Protein AF-A0A7Y6Z2Z8-F1 (afdb_monomer)

Radius of gyration: 43.31 Å; Cα contacts (8 Å, |Δi|>4): 153; chains: 1; bounding box: 84×94×149 Å

Structure (mmCIF, N/CA/C/O backbone):
data_AF-A0A7Y6Z2Z8-F1
#
_entry.id   AF-A0A7Y6Z2Z8-F1
#
loop_
_atom_site.group_PDB
_atom_site.id
_atom_site.type_symbol
_atom_site.label_atom_id
_atom_site.label_alt_id
_atom_site.label_comp_id
_atom_site.label_asym_id
_atom_site.label_entity_id
_atom_site.label_seq_id
_atom_site.pdbx_PDB_ins_code
_atom_site.Cartn_x
_atom_site.Cartn_y
_atom_site.Cartn_z
_atom_site.occupancy
_atom_site.B_iso_or_equiv
_atom_site.auth_seq_id
_atom_site.auth_comp_id
_atom_site.auth_asym_id
_atom_site.auth_atom_id
_atom_site.pdbx_PDB_model_num
ATOM 1 N N . MET A 1 1 ? 16.910 -23.560 22.171 1.00 41.59 1 MET A N 1
ATOM 2 C CA . MET A 1 1 ? 16.332 -22.241 22.513 1.00 41.59 1 MET A CA 1
ATOM 3 C C . MET A 1 1 ? 14.834 -22.148 22.210 1.00 41.59 1 MET A C 1
ATOM 5 O O . MET A 1 1 ? 14.154 -21.422 22.914 1.00 41.59 1 MET A O 1
ATOM 9 N N . SER A 1 2 ? 14.280 -22.944 21.282 1.00 48.25 2 SER A N 1
ATOM 10 C CA . SER A 1 2 ? 12.825 -23.072 21.052 1.00 48.25 2 SER A CA 1
ATOM 11 C C . SER A 1 2 ? 12.016 -23.579 22.262 1.00 48.25 2 SER A C 1
ATOM 13 O O . SER A 1 2 ? 10.879 -23.161 22.457 1.00 48.25 2 SER A O 1
ATOM 15 N N . ASP A 1 3 ? 12.606 -24.448 23.089 1.00 49.00 3 ASP A N 1
ATOM 16 C CA . ASP A 1 3 ? 11.957 -25.036 24.275 1.00 49.00 3 ASP A CA 1
ATOM 17 C C . ASP A 1 3 ? 11.665 -24.020 25.387 1.00 49.00 3 ASP A C 1
ATOM 19 O O . ASP A 1 3 ? 10.710 -24.176 26.144 1.00 49.00 3 ASP A O 1
ATOM 23 N N . ASP A 1 4 ? 12.489 -22.978 25.492 1.00 52.03 4 ASP A N 1
ATOM 24 C CA . ASP A 1 4 ? 12.332 -21.945 26.517 1.00 52.03 4 ASP A CA 1
ATOM 25 C C . ASP A 1 4 ? 11.208 -20.968 26.130 1.00 52.03 4 ASP A C 1
ATOM 27 O O . ASP A 1 4 ? 10.371 -20.604 26.953 1.00 52.03 4 ASP A O 1
ATOM 31 N N . LEU A 1 5 ? 11.097 -20.664 24.831 1.00 47.94 5 LEU A N 1
ATOM 32 C CA . LEU A 1 5 ? 9.990 -19.901 24.246 1.00 47.94 5 LEU A CA 1
ATOM 33 C C . LEU A 1 5 ? 8.635 -20.598 24.423 1.00 47.94 5 LEU A C 1
ATOM 35 O O . LEU A 1 5 ? 7.649 -19.948 24.768 1.00 47.94 5 LEU A O 1
ATOM 39 N N . HIS A 1 6 ? 8.578 -21.917 24.217 1.00 49.81 6 HIS A N 1
ATOM 40 C CA . HIS A 1 6 ? 7.335 -22.674 24.388 1.00 49.81 6 HIS A CA 1
ATOM 41 C C . HIS A 1 6 ? 6.868 -22.663 25.850 1.00 49.81 6 HIS A C 1
ATOM 43 O O . HIS A 1 6 ? 5.694 -22.429 26.129 1.00 49.81 6 HIS A O 1
ATOM 49 N N . LYS A 1 7 ? 7.804 -22.810 26.795 1.00 63.72 7 LYS A N 1
ATOM 50 C CA . LYS A 1 7 ? 7.519 -22.740 28.236 1.00 63.72 7 LYS A CA 1
ATOM 51 C C . LYS A 1 7 ? 7.069 -21.353 28.686 1.00 63.72 7 LYS A C 1
ATOM 53 O O . LYS A 1 7 ? 6.168 -21.251 29.513 1.00 63.72 7 LYS A O 1
ATOM 58 N N . GLN A 1 8 ? 7.660 -20.291 28.139 1.00 53.09 8 GLN A N 1
ATOM 59 C CA . GLN A 1 8 ? 7.243 -18.914 28.423 1.00 53.09 8 GLN A CA 1
ATOM 60 C C . GLN A 1 8 ? 5.830 -18.631 27.893 1.00 53.09 8 GLN A C 1
ATOM 62 O O . GLN A 1 8 ? 5.026 -18.014 28.589 1.00 53.09 8 GLN A O 1
ATOM 67 N N . MET A 1 9 ? 5.492 -19.147 26.707 1.00 50.50 9 MET A N 1
ATOM 68 C CA . MET A 1 9 ? 4.154 -19.026 26.121 1.00 50.50 9 MET A CA 1
ATOM 69 C C . MET A 1 9 ? 3.098 -19.828 26.898 1.00 50.50 9 MET A C 1
ATOM 71 O O . MET A 1 9 ? 2.005 -19.324 27.144 1.00 50.50 9 MET A O 1
ATOM 75 N N . GLU A 1 10 ? 3.421 -21.040 27.355 1.00 61.59 10 GLU A N 1
ATOM 76 C CA . GLU A 1 10 ? 2.541 -21.817 28.239 1.00 61.59 10 GLU A CA 1
ATOM 77 C C . GLU A 1 10 ? 2.345 -21.148 29.606 1.00 61.59 10 GLU A C 1
ATOM 79 O O . GLU A 1 10 ? 1.241 -21.167 30.154 1.00 61.59 10 GLU A O 1
ATOM 84 N N . ALA A 1 11 ? 3.398 -20.542 30.162 1.00 61.94 11 ALA A N 1
ATOM 85 C CA . ALA A 1 11 ? 3.317 -19.793 31.412 1.00 61.94 11 ALA A CA 1
ATOM 86 C C . ALA A 1 11 ? 2.428 -18.546 31.268 1.00 61.94 11 ALA A C 1
ATOM 88 O O . ALA A 1 11 ? 1.615 -18.274 32.154 1.00 61.94 11 ALA A O 1
ATOM 89 N N . TRP A 1 12 ? 2.535 -17.844 30.135 1.00 57.62 12 TRP A N 1
ATOM 90 C CA . TRP A 1 12 ? 1.679 -16.716 29.764 1.00 57.62 12 TRP A CA 1
ATOM 91 C C . TRP A 1 12 ? 0.213 -17.152 29.636 1.00 57.62 12 TRP A C 1
ATOM 93 O O . TRP A 1 12 ? -0.635 -16.624 30.347 1.00 57.62 12 TRP A O 1
ATOM 103 N N . LEU A 1 13 ? -0.088 -18.185 28.843 1.00 59.47 13 LEU A N 1
ATOM 104 C CA . LEU A 1 13 ? -1.455 -18.705 28.686 1.00 59.47 13 LEU A CA 1
ATOM 105 C C . LEU A 1 13 ? -2.069 -19.156 30.020 1.00 59.47 13 LEU A C 1
ATOM 107 O O . LEU A 1 13 ? -3.234 -18.874 30.294 1.00 59.47 13 LEU A O 1
ATOM 111 N N . LYS A 1 14 ? -1.284 -19.801 30.892 1.00 66.12 14 LYS A N 1
ATOM 112 C CA . LYS A 1 14 ? -1.751 -20.225 32.222 1.00 66.12 14 LYS A CA 1
ATOM 113 C C . LYS A 1 14 ? -2.027 -19.057 33.159 1.00 66.12 14 LYS A C 1
ATOM 115 O O . LYS A 1 14 ? -3.045 -19.073 33.844 1.00 66.12 14 LYS A O 1
ATOM 120 N N . GLN A 1 15 ? -1.151 -18.050 33.203 1.00 62.47 15 GLN A N 1
ATOM 121 C CA . GLN A 1 15 ? -1.409 -16.839 33.991 1.00 62.47 15 GLN A CA 1
ATOM 122 C C . GLN A 1 15 ? -2.635 -16.093 33.472 1.00 62.47 15 GLN A C 1
ATOM 124 O O . GLN A 1 15 ? -3.370 -15.504 34.260 1.00 62.47 15 GLN A O 1
ATOM 129 N N . GLN A 1 16 ? -2.870 -16.156 32.161 1.00 62.62 16 GLN A N 1
ATOM 130 C CA . GLN A 1 16 ? -3.950 -15.445 31.497 1.00 62.62 16 GLN A CA 1
ATOM 131 C C . GLN A 1 16 ? -5.247 -16.095 31.951 1.00 62.62 16 GLN A C 1
ATOM 133 O O . GLN A 1 16 ? -6.102 -15.455 32.551 1.00 62.62 16 GLN A O 1
ATOM 138 N N . GLN A 1 17 ? -5.330 -17.408 31.761 1.00 63.19 17 GLN A N 1
ATOM 139 C CA . GLN A 1 17 ? -6.466 -18.220 32.157 1.00 63.19 17 GLN A CA 1
ATOM 140 C C . GLN A 1 17 ? -6.766 -18.117 33.661 1.00 63.19 17 GLN A C 1
ATOM 142 O O . GLN A 1 17 ? -7.929 -18.003 34.036 1.00 63.19 17 GLN A O 1
ATOM 147 N N . ALA A 1 18 ? -5.738 -18.097 34.516 1.00 63.88 18 ALA A N 1
ATOM 148 C CA . ALA A 1 18 ? -5.902 -17.954 35.962 1.00 63.88 18 ALA A CA 1
ATOM 149 C C . ALA A 1 18 ? -6.459 -16.576 36.362 1.00 63.88 18 ALA A C 1
ATOM 151 O O . ALA A 1 18 ? -7.412 -16.508 37.137 1.00 63.88 18 ALA A O 1
ATOM 152 N N . TYR A 1 19 ? -5.923 -15.491 35.796 1.00 57.44 19 TYR A N 1
ATOM 153 C CA . TYR A 1 19 ? -6.405 -14.131 36.055 1.00 57.44 19 TYR A CA 1
ATOM 154 C C . TYR A 1 19 ? -7.864 -13.955 35.618 1.00 57.44 19 TYR A C 1
ATOM 156 O O . TYR A 1 19 ? -8.692 -13.474 36.389 1.00 57.44 19 TYR A O 1
ATOM 164 N N . TRP A 1 20 ? -8.206 -14.432 34.419 1.00 54.81 20 TRP A N 1
ATOM 165 C CA . TRP A 1 20 ? -9.581 -14.363 33.923 1.00 54.81 20 TRP A CA 1
ATOM 166 C C . TRP A 1 20 ? -10.536 -15.259 34.715 1.00 54.81 20 TRP A C 1
ATOM 168 O O . TRP A 1 20 ? -11.685 -14.882 34.910 1.00 54.81 20 TRP A O 1
ATOM 178 N N . SER A 1 21 ? -10.069 -16.400 35.236 1.00 62.72 21 SER A N 1
ATOM 179 C CA . SER A 1 21 ? -10.882 -17.238 36.127 1.00 62.72 21 SER A CA 1
ATOM 180 C C . SER A 1 21 ? -11.171 -16.570 37.476 1.00 62.72 21 SER A C 1
ATOM 182 O O . SER A 1 21 ? -12.276 -16.710 37.992 1.00 62.72 21 SER A O 1
ATOM 184 N N . GLN A 1 22 ? -10.219 -15.798 38.014 1.00 58.75 22 GLN A N 1
ATOM 185 C CA . GLN A 1 22 ? -10.412 -15.005 39.233 1.00 58.75 22 GLN A CA 1
ATOM 186 C C . GLN A 1 22 ? -11.423 -13.875 39.011 1.00 58.75 22 GLN A C 1
ATOM 188 O O . GLN A 1 22 ? -12.363 -13.728 39.789 1.00 58.75 22 GLN A O 1
ATOM 193 N N . LEU A 1 23 ? -11.297 -13.159 37.894 1.00 52.34 23 LEU A N 1
ATOM 194 C CA . LEU A 1 23 ? -12.265 -12.154 37.449 1.00 52.34 23 LEU A CA 1
ATOM 195 C C . LEU A 1 23 ? -13.682 -12.724 37.297 1.00 52.34 23 LEU A C 1
ATOM 197 O O . LEU A 1 23 ? -14.634 -12.158 37.828 1.00 52.34 23 LEU A O 1
ATOM 201 N N . ALA A 1 24 ? -13.810 -13.876 36.635 1.00 49.72 24 ALA A N 1
ATOM 202 C CA . ALA A 1 24 ? -15.087 -14.559 36.429 1.00 49.72 24 ALA A CA 1
ATOM 203 C C . ALA A 1 24 ? -15.723 -15.063 37.737 1.00 49.72 24 ALA A C 1
ATOM 205 O O . ALA A 1 24 ? -16.936 -15.242 37.809 1.00 49.72 24 ALA A O 1
ATOM 206 N N . SER A 1 25 ? -14.925 -15.283 38.787 1.00 61.34 25 SER A N 1
ATOM 207 C CA . SER A 1 25 ? -15.425 -15.687 40.106 1.00 61.34 25 SER A CA 1
ATOM 208 C C . SER A 1 25 ? -15.958 -14.530 40.965 1.00 61.34 25 SER A C 1
ATOM 210 O O . SER A 1 25 ? -16.429 -14.769 42.075 1.00 61.34 25 SER A O 1
ATOM 212 N N . GLY A 1 26 ? -15.921 -13.286 40.469 1.00 42.69 26 GLY A N 1
ATOM 213 C CA . GLY A 1 26 ? -16.436 -12.109 41.179 1.00 42.69 26 GLY A CA 1
ATOM 214 C C . GLY A 1 26 ? -15.550 -11.625 42.335 1.00 42.69 26 GLY A C 1
ATOM 215 O O . GLY A 1 26 ? -15.901 -10.665 43.023 1.00 42.69 26 GLY A O 1
ATOM 216 N N . GLU A 1 27 ? -14.385 -12.243 42.543 1.00 48.00 27 GLU A N 1
ATOM 217 C CA . GLU A 1 27 ? -13.326 -11.697 43.387 1.00 48.00 27 GLU A CA 1
ATOM 218 C C . GLU A 1 27 ? -12.661 -10.566 42.601 1.00 48.00 27 GLU A C 1
ATOM 220 O O . GLU A 1 27 ? -11.901 -10.818 41.669 1.00 48.00 27 GLU A O 1
ATOM 225 N N . GLY A 1 28 ? -13.032 -9.320 42.924 1.00 44.06 28 GLY A N 1
ATOM 226 C CA . GLY A 1 28 ? -12.631 -8.115 42.196 1.00 44.06 28 GLY A CA 1
ATOM 227 C C . GLY A 1 28 ? -11.199 -8.180 41.667 1.00 44.06 28 GLY A C 1
ATOM 228 O O . GLY A 1 28 ? -10.251 -8.416 42.420 1.00 44.06 28 GLY A O 1
ATOM 229 N N . ALA A 1 29 ? -11.062 -7.979 40.358 1.00 40.81 29 ALA A N 1
ATOM 230 C CA . ALA A 1 29 ? -9.777 -8.005 39.687 1.00 40.81 29 ALA A CA 1
ATOM 231 C C . ALA A 1 29 ? -8.848 -6.971 40.325 1.00 40.81 29 ALA A C 1
ATOM 233 O O . ALA A 1 29 ? -9.087 -5.766 40.236 1.00 40.81 29 ALA A O 1
ATOM 234 N N . GLY A 1 30 ? -7.766 -7.428 40.950 1.00 52.78 30 GLY A N 1
ATOM 235 C CA . GLY A 1 30 ? -6.613 -6.559 41.148 1.00 52.78 30 GLY A CA 1
ATOM 236 C C . GLY A 1 30 ? -6.105 -6.049 39.794 1.00 52.78 30 GLY A C 1
ATOM 237 O O . GLY A 1 30 ? -6.384 -6.660 38.754 1.00 52.78 30 GLY A O 1
ATOM 238 N N . GLU A 1 31 ? -5.350 -4.941 39.819 1.00 47.66 31 GLU A N 1
ATOM 239 C CA . GLU A 1 31 ? -4.662 -4.390 38.643 1.00 47.66 31 GLU A CA 1
ATOM 240 C C . GLU A 1 31 ? -4.098 -5.520 37.777 1.00 47.66 31 GLU A C 1
ATOM 242 O O . GLU A 1 31 ? -3.396 -6.400 38.292 1.00 47.66 31 GLU A O 1
ATOM 247 N N . ALA A 1 32 ? -4.402 -5.496 36.472 1.00 50.81 32 ALA A N 1
ATOM 248 C CA . ALA A 1 32 ? -3.785 -6.394 35.506 1.00 50.81 32 ALA A CA 1
ATOM 249 C C . ALA A 1 32 ? -2.275 -6.384 35.775 1.00 50.81 32 ALA A C 1
ATOM 251 O O . ALA A 1 32 ? -1.656 -5.314 35.714 1.00 50.81 32 ALA A O 1
ATOM 252 N N . PRO A 1 33 ? -1.669 -7.519 36.172 1.00 54.38 33 PRO A N 1
ATOM 253 C CA . PRO A 1 33 ? -0.387 -7.444 36.834 1.00 54.38 33 PRO A CA 1
ATOM 254 C C . PRO A 1 33 ? 0.634 -6.824 35.884 1.00 54.38 33 PRO A C 1
ATOM 256 O O . PRO A 1 33 ? 0.718 -7.180 34.708 1.00 54.38 33 PRO A O 1
ATOM 259 N N . ALA A 1 34 ? 1.439 -5.890 36.399 1.00 52.38 34 ALA A N 1
ATOM 260 C CA . ALA A 1 34 ? 2.522 -5.237 35.657 1.00 52.38 34 ALA A CA 1
ATOM 261 C C . ALA A 1 34 ? 3.495 -6.246 34.999 1.00 52.38 34 ALA A C 1
ATOM 263 O O . ALA A 1 34 ? 4.300 -5.887 34.136 1.00 52.38 34 ALA A O 1
ATOM 264 N N . SER A 1 35 ? 3.409 -7.522 35.393 1.00 50.44 35 SER A N 1
ATOM 265 C CA . SER A 1 35 ? 4.037 -8.661 34.739 1.00 50.44 35 SER A CA 1
ATOM 266 C C . SER A 1 35 ? 3.567 -8.885 33.300 1.00 50.44 35 SER A C 1
ATOM 268 O O . SER A 1 35 ? 4.405 -9.278 32.509 1.00 50.44 35 SER A O 1
ATOM 270 N N . TRP A 1 36 ? 2.324 -8.589 32.899 1.00 50.19 36 TRP A N 1
ATOM 271 C CA . TRP A 1 36 ? 1.866 -8.761 31.508 1.00 50.19 36 TRP A CA 1
ATOM 272 C C . TRP A 1 36 ? 2.650 -7.890 30.539 1.00 50.19 36 TRP A C 1
ATOM 274 O O . TRP A 1 36 ? 3.206 -8.385 29.565 1.00 50.19 36 TRP A O 1
ATOM 284 N N . GLN A 1 37 ? 2.763 -6.597 30.842 1.00 55.50 37 GLN A N 1
ATOM 285 C CA . GLN A 1 37 ? 3.525 -5.660 30.017 1.00 55.50 37 GLN A CA 1
ATOM 286 C C . GLN A 1 37 ? 5.023 -5.983 30.020 1.00 55.50 37 GLN A C 1
ATOM 288 O O . GLN A 1 37 ? 5.702 -5.755 29.020 1.00 55.50 37 GLN A O 1
ATOM 293 N N . ARG A 1 38 ? 5.552 -6.500 31.139 1.00 59.09 38 ARG A N 1
ATOM 294 C CA . ARG A 1 38 ? 6.973 -6.839 31.290 1.00 59.09 38 ARG A CA 1
ATOM 295 C C . ARG A 1 38 ? 7.328 -8.147 30.579 1.00 59.09 38 ARG A C 1
ATOM 297 O O . ARG A 1 38 ? 8.239 -8.138 29.764 1.00 59.09 38 ARG A O 1
ATOM 304 N N . LEU A 1 39 ? 6.555 -9.209 30.794 1.00 52.75 39 LEU A N 1
ATOM 305 C CA . LEU A 1 39 ? 6.698 -10.511 30.136 1.00 52.75 39 LEU A CA 1
ATOM 306 C C . LEU A 1 39 ? 6.431 -10.409 28.635 1.00 52.75 39 LEU A C 1
ATOM 308 O O . LEU A 1 39 ? 7.144 -11.019 27.851 1.00 52.75 39 LEU A O 1
ATOM 312 N N . PHE A 1 40 ? 5.464 -9.588 28.214 1.00 55.19 40 PHE A N 1
ATOM 313 C CA . PHE A 1 40 ? 5.238 -9.315 26.798 1.00 55.19 40 PHE A CA 1
ATOM 314 C C . PHE A 1 40 ? 6.416 -8.566 26.167 1.00 55.19 40 PHE A C 1
ATOM 316 O O . PHE A 1 40 ? 6.800 -8.867 25.044 1.00 55.19 40 PHE A O 1
ATOM 323 N N . ARG A 1 41 ? 7.031 -7.616 26.885 1.00 60.16 41 ARG A N 1
ATOM 324 C CA . ARG A 1 41 ? 8.221 -6.889 26.417 1.00 60.16 41 ARG A CA 1
ATOM 325 C C . ARG A 1 41 ? 9.463 -7.782 26.373 1.00 60.16 41 ARG A C 1
ATOM 327 O O . ARG A 1 41 ? 10.235 -7.677 25.427 1.00 60.16 41 ARG A O 1
ATOM 334 N N . GLU A 1 42 ? 9.635 -8.661 27.356 1.00 60.78 42 GLU A N 1
ATOM 335 C CA . GLU A 1 42 ? 10.699 -9.674 27.399 1.00 60.78 42 GLU A CA 1
ATOM 336 C C . GLU A 1 42 ? 10.520 -10.715 26.285 1.00 60.78 42 GLU A C 1
ATOM 338 O O . GLU A 1 42 ? 11.483 -11.028 25.589 1.00 60.78 42 GLU A O 1
ATOM 343 N N . TYR A 1 43 ? 9.286 -11.164 26.034 1.00 56.72 43 TYR A N 1
ATOM 344 C CA . TYR A 1 43 ? 8.928 -12.029 24.907 1.00 56.72 43 TYR A CA 1
ATOM 345 C C . TYR A 1 43 ? 9.121 -11.331 23.558 1.00 56.72 43 TYR A C 1
ATOM 347 O O . TYR A 1 43 ? 9.690 -11.905 22.641 1.00 56.72 43 TYR A O 1
ATOM 355 N N . GLN A 1 44 ? 8.702 -10.071 23.428 1.00 58.34 44 GLN A N 1
ATOM 356 C CA . GLN A 1 44 ? 8.958 -9.234 22.255 1.00 58.34 44 GLN A CA 1
ATOM 357 C C . GLN A 1 44 ? 10.475 -9.157 22.004 1.00 58.34 44 GLN A C 1
ATOM 359 O O . GLN A 1 44 ? 10.946 -9.439 20.908 1.00 58.34 44 GLN A O 1
ATOM 364 N N . GLN A 1 45 ? 11.279 -8.865 23.022 1.00 63.09 45 GLN A N 1
ATOM 365 C CA . GLN A 1 45 ? 12.734 -8.793 22.872 1.00 63.09 45 GLN A CA 1
ATOM 366 C C . GLN A 1 45 ? 13.381 -10.140 22.511 1.00 63.09 45 GLN A C 1
ATOM 368 O O . GLN A 1 45 ? 14.290 -10.156 21.682 1.00 63.09 45 GLN A O 1
ATOM 373 N N . SER A 1 46 ? 12.922 -11.256 23.085 1.00 59.03 46 SER A N 1
ATOM 374 C CA . SER A 1 46 ? 13.486 -12.585 22.821 1.00 59.03 46 SER A CA 1
ATOM 375 C C . SER A 1 46 ? 13.007 -13.178 21.490 1.00 59.03 46 SER A C 1
ATOM 377 O O . SER A 1 46 ? 13.833 -13.562 20.664 1.00 59.03 46 SER A O 1
ATOM 379 N N . ALA A 1 47 ? 11.698 -13.184 21.227 1.00 54.94 47 ALA A N 1
ATOM 380 C CA . ALA A 1 47 ? 11.083 -13.775 20.040 1.00 54.94 47 ALA A CA 1
ATOM 381 C C . ALA A 1 47 ? 11.352 -12.977 18.753 1.00 54.94 47 ALA A C 1
ATOM 383 O O . ALA A 1 47 ? 11.541 -13.578 17.698 1.00 54.94 47 ALA A O 1
ATOM 384 N N . PHE A 1 48 ? 11.416 -11.639 18.806 1.00 52.81 48 PHE A N 1
ATOM 385 C CA . PHE A 1 48 ? 11.692 -10.840 17.602 1.00 52.81 48 PHE A CA 1
ATOM 386 C C . PHE A 1 48 ? 13.165 -10.782 17.209 1.00 52.81 48 PHE A C 1
ATOM 388 O O . PHE A 1 48 ? 13.458 -10.371 16.089 1.00 52.81 48 PHE A O 1
ATOM 395 N N . SER A 1 49 ? 14.082 -11.207 18.084 1.00 57.62 49 SER A N 1
ATOM 396 C CA . SER A 1 49 ? 15.516 -11.240 17.772 1.00 57.62 49 SER A CA 1
ATOM 397 C C . SER A 1 49 ? 15.895 -12.315 16.741 1.00 57.62 49 SER A C 1
ATOM 399 O O . SER A 1 49 ? 16.875 -12.143 16.021 1.00 57.62 49 SER A O 1
ATOM 401 N N . GLU A 1 50 ? 15.096 -13.383 16.620 1.00 53.41 50 GLU A N 1
ATOM 402 C CA . GLU A 1 50 ? 15.343 -14.512 15.704 1.00 53.41 50 GLU A CA 1
ATOM 403 C C . GLU A 1 50 ? 14.386 -14.543 14.494 1.00 53.41 50 GLU A C 1
ATOM 405 O O . GLU A 1 50 ? 14.550 -15.362 13.587 1.00 53.41 50 GLU A O 1
ATOM 410 N N . MET A 1 51 ? 13.389 -13.651 14.440 1.00 52.62 51 MET A N 1
ATOM 411 C CA . MET A 1 51 ? 12.417 -13.600 13.344 1.00 52.62 51 MET A CA 1
ATOM 412 C C . MET A 1 51 ? 12.908 -12.753 12.155 1.00 52.62 51 MET A C 1
ATOM 414 O O . MET A 1 51 ? 13.490 -11.686 12.352 1.00 52.62 51 MET A O 1
ATOM 418 N N . PRO A 1 52 ? 12.597 -13.147 10.902 1.00 61.75 52 PRO A N 1
ATOM 419 C CA . PRO A 1 52 ? 12.704 -12.263 9.743 1.00 61.75 52 PRO A CA 1
ATOM 420 C C . PRO A 1 52 ? 11.993 -10.923 9.996 1.00 61.75 52 PRO A C 1
ATOM 422 O O . PRO A 1 52 ? 10.866 -10.911 10.495 1.00 61.75 52 PRO A O 1
ATOM 425 N N . GLU A 1 53 ? 12.601 -9.800 9.594 1.00 58.66 53 GLU A N 1
ATOM 426 C CA . GLU A 1 53 ? 12.116 -8.434 9.888 1.00 58.66 53 GLU A CA 1
ATOM 427 C C . GLU A 1 53 ? 10.628 -8.211 9.567 1.00 58.66 53 GLU A C 1
ATOM 429 O O . GLU A 1 53 ? 9.922 -7.495 10.277 1.00 58.66 53 GLU A O 1
ATOM 434 N N . GLN A 1 54 ? 10.119 -8.856 8.515 1.00 53.31 54 GLN A N 1
ATOM 435 C CA . GLN A 1 54 ? 8.710 -8.769 8.123 1.00 53.31 54 GLN A CA 1
ATOM 436 C C . GLN A 1 54 ? 7.764 -9.403 9.156 1.00 53.31 54 GLN A C 1
ATOM 438 O O . GLN A 1 54 ? 6.706 -8.848 9.442 1.00 53.31 54 GLN A O 1
ATOM 443 N N . GLN A 1 55 ? 8.144 -10.540 9.738 1.00 47.69 55 GLN A N 1
ATOM 444 C CA . GLN A 1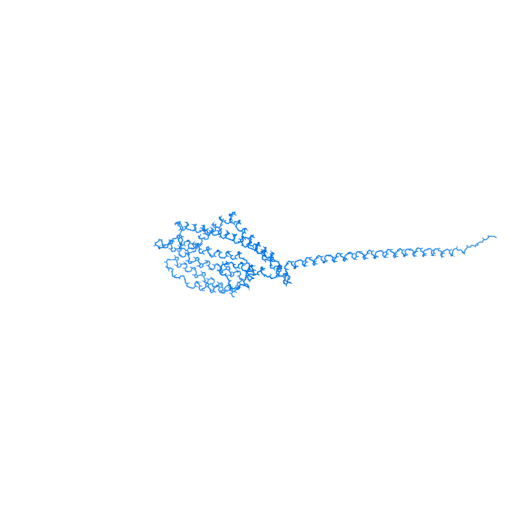 55 ? 7.351 -11.246 10.749 1.00 47.69 55 GLN A CA 1
ATOM 445 C C . GLN A 1 55 ? 7.418 -10.514 12.092 1.00 47.69 55 GLN A C 1
ATOM 447 O O . GLN A 1 55 ? 6.398 -10.355 12.762 1.00 47.69 55 GLN A O 1
ATOM 452 N N . ALA A 1 56 ? 8.588 -9.958 12.420 1.00 57.81 56 ALA A N 1
ATOM 453 C CA . ALA A 1 56 ? 8.748 -9.107 13.590 1.00 57.81 56 ALA A CA 1
ATOM 454 C C . ALA A 1 56 ? 7.902 -7.824 13.515 1.00 57.81 56 ALA A C 1
ATOM 456 O O . ALA A 1 56 ? 7.296 -7.389 14.500 1.00 57.81 56 ALA A O 1
ATOM 457 N N . ARG A 1 57 ? 7.770 -7.243 12.317 1.00 62.12 57 ARG A N 1
ATOM 458 C CA . ARG A 1 57 ? 6.884 -6.098 12.078 1.00 62.12 57 ARG A CA 1
ATOM 459 C C . ARG A 1 57 ? 5.408 -6.472 12.256 1.00 62.12 57 ARG A C 1
ATOM 461 O O . ARG A 1 57 ? 4.679 -5.739 12.913 1.00 62.12 57 ARG A O 1
ATOM 468 N N . LEU A 1 58 ? 4.965 -7.615 11.733 1.00 56.84 58 LEU A N 1
ATOM 469 C CA . LEU A 1 58 ? 3.572 -8.054 11.886 1.00 56.84 58 LEU A CA 1
ATOM 470 C C . LEU A 1 58 ? 3.200 -8.306 13.345 1.00 56.84 58 LEU A C 1
ATOM 472 O O . LEU A 1 58 ? 2.168 -7.827 13.807 1.00 56.84 58 LEU A O 1
ATOM 476 N N . ALA A 1 59 ? 4.039 -9.012 14.094 1.00 54.44 59 ALA A N 1
ATOM 477 C CA . ALA A 1 59 ? 3.699 -9.316 15.475 1.00 54.44 59 ALA A CA 1
ATOM 478 C C . ALA A 1 59 ? 3.891 -8.112 16.420 1.00 54.44 59 ALA A C 1
ATOM 480 O O . ALA A 1 59 ? 3.171 -8.018 17.410 1.00 54.44 59 ALA A O 1
ATOM 481 N N . SER A 1 60 ? 4.722 -7.116 16.080 1.00 62.84 60 SER A N 1
ATOM 482 C CA . SER A 1 60 ? 4.706 -5.820 16.787 1.00 62.84 60 SER A CA 1
ATOM 483 C C . SER A 1 60 ? 3.454 -4.976 16.487 1.00 62.84 60 SER A C 1
ATOM 485 O O . SER A 1 60 ? 2.975 -4.271 17.374 1.00 62.84 60 SER A O 1
ATOM 487 N N . LEU A 1 61 ? 2.859 -5.092 15.293 1.00 60.94 61 LEU A N 1
ATOM 488 C CA . LEU A 1 61 ? 1.550 -4.494 14.989 1.00 60.94 61 LEU A CA 1
ATOM 489 C C . LEU A 1 61 ? 0.415 -5.176 15.767 1.00 60.94 61 LEU A C 1
ATOM 491 O O . LEU A 1 61 ? -0.422 -4.500 16.360 1.00 60.94 61 LEU A O 1
ATOM 495 N N . LEU A 1 62 ? 0.407 -6.511 15.822 1.00 61.53 62 LEU A N 1
ATOM 496 C CA . LEU A 1 62 ? -0.577 -7.270 16.606 1.00 61.53 62 LEU A CA 1
ATOM 497 C C . LEU A 1 62 ? -0.464 -6.964 18.106 1.00 61.53 62 LEU A C 1
ATOM 499 O O . LEU A 1 62 ? -1.475 -6.768 18.774 1.00 61.53 62 LEU A O 1
ATOM 503 N N . ALA A 1 63 ? 0.763 -6.842 18.613 1.00 61.62 63 ALA A N 1
ATOM 504 C CA . ALA A 1 63 ? 1.048 -6.415 19.977 1.00 61.62 63 ALA A CA 1
ATOM 505 C C . ALA A 1 63 ? 0.457 -5.042 20.315 1.00 61.62 63 ALA A C 1
ATOM 507 O O . ALA A 1 63 ? -0.142 -4.848 21.375 1.00 61.62 63 ALA A O 1
ATOM 508 N N . ALA A 1 64 ? 0.666 -4.067 19.429 1.00 65.75 64 ALA A N 1
ATOM 509 C CA . ALA A 1 64 ? 0.161 -2.715 19.610 1.00 65.75 64 ALA A CA 1
ATOM 510 C C . ALA A 1 64 ? -1.373 -2.711 19.610 1.00 65.75 64 ALA A C 1
ATOM 512 O O . ALA A 1 64 ? -1.979 -2.136 20.512 1.00 65.75 64 ALA A O 1
ATOM 513 N N . ASN A 1 65 ? -1.989 -3.432 18.670 1.00 66.44 65 ASN A N 1
ATOM 514 C CA . ASN A 1 65 ? -3.441 -3.583 18.593 1.00 66.44 65 ASN A CA 1
ATOM 515 C C . ASN A 1 65 ? -4.032 -4.234 19.849 1.00 66.44 65 ASN A C 1
ATOM 517 O O . ASN A 1 65 ? -5.023 -3.733 20.371 1.00 66.44 65 ASN A O 1
ATOM 521 N N . ALA A 1 66 ? -3.409 -5.292 20.372 1.00 66.00 66 ALA A N 1
ATOM 522 C CA . ALA A 1 66 ? -3.874 -5.969 21.582 1.00 66.00 66 ALA A CA 1
ATOM 523 C C . ALA A 1 66 ? -3.810 -5.058 22.820 1.00 66.00 66 ALA A C 1
ATOM 525 O O . ALA A 1 66 ? -4.760 -4.991 23.593 1.00 66.00 66 ALA A O 1
ATOM 526 N N . ASN A 1 67 ? -2.723 -4.297 22.990 1.00 68.69 67 ASN A N 1
ATOM 527 C CA . ASN A 1 67 ? -2.601 -3.356 24.108 1.00 68.69 67 ASN A CA 1
ATOM 528 C C . ASN A 1 67 ? -3.618 -2.207 24.024 1.00 68.69 67 ASN A C 1
ATOM 530 O O . ASN A 1 67 ? -4.158 -1.789 25.049 1.00 68.69 67 ASN A O 1
ATOM 534 N N . LEU A 1 68 ? -3.878 -1.698 22.815 1.00 70.12 68 LEU A N 1
ATOM 535 C CA . LEU A 1 68 ? -4.906 -0.682 22.585 1.00 70.12 68 LEU A CA 1
ATOM 536 C C . LEU A 1 68 ? -6.293 -1.240 22.911 1.00 70.12 68 LEU A C 1
ATOM 538 O O . LEU A 1 68 ? -7.047 -0.606 23.646 1.00 70.12 68 LEU A O 1
ATOM 542 N N . PHE A 1 69 ? -6.600 -2.442 22.423 1.00 74.88 69 PHE A N 1
ATOM 543 C CA . PHE A 1 69 ? -7.880 -3.085 22.681 1.00 74.88 69 PHE A CA 1
ATOM 544 C C . PHE A 1 69 ? -8.104 -3.343 24.173 1.00 74.88 69 PHE A C 1
ATOM 546 O O . PHE A 1 69 ? -9.178 -3.038 24.668 1.00 74.88 69 PHE A O 1
ATOM 553 N N . ASN A 1 70 ? -7.092 -3.813 24.909 1.00 77.44 70 ASN A N 1
ATOM 554 C CA . ASN A 1 70 ? -7.214 -4.020 26.355 1.00 77.44 70 ASN A CA 1
ATOM 555 C C . ASN A 1 70 ? -7.578 -2.721 27.082 1.00 77.44 70 ASN A C 1
ATOM 557 O O . ASN A 1 70 ? -8.564 -2.671 27.806 1.00 77.44 70 ASN A O 1
ATOM 561 N N . ARG A 1 71 ? -6.834 -1.641 26.821 1.00 76.88 71 ARG A N 1
ATOM 562 C CA . ARG A 1 71 ? -7.045 -0.360 27.504 1.00 76.88 71 ARG A CA 1
ATOM 563 C C . ARG A 1 71 ? -8.416 0.255 27.217 1.00 76.88 71 ARG A C 1
ATOM 565 O O . ARG A 1 71 ? -9.046 0.788 28.122 1.00 76.88 71 ARG A O 1
ATOM 572 N N . PHE A 1 72 ? -8.841 0.260 25.956 1.00 81.56 72 PHE A N 1
ATOM 573 C CA . PHE A 1 72 ? -10.099 0.900 25.562 1.00 81.56 72 PHE A CA 1
ATOM 574 C C . PHE A 1 72 ? -11.303 -0.032 25.733 1.00 81.56 72 PHE A C 1
ATOM 576 O O . PHE A 1 72 ? -12.405 0.433 26.001 1.00 81.56 72 PHE A O 1
A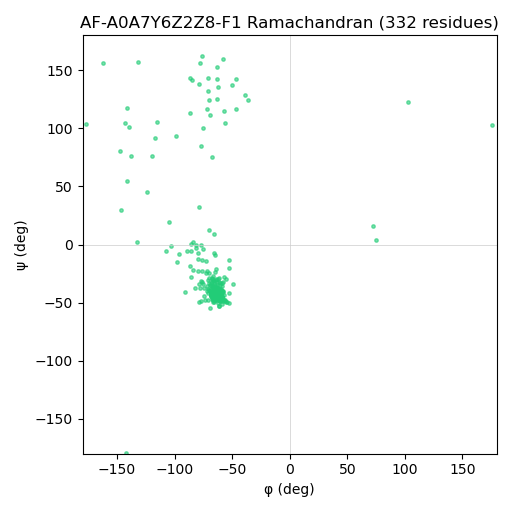TOM 583 N N . GLY A 1 73 ? -11.103 -1.343 25.634 1.00 81.94 73 GLY A N 1
ATOM 584 C CA . GLY A 1 73 ? -12.140 -2.336 25.883 1.00 81.94 73 GLY A CA 1
ATOM 585 C C . GLY A 1 73 ? -12.540 -2.404 27.355 1.00 81.94 73 GLY A C 1
ATOM 586 O O . GLY A 1 73 ? -13.724 -2.524 27.643 1.00 81.94 73 GLY A O 1
ATOM 587 N N . GLU A 1 74 ? -11.599 -2.212 28.287 1.00 82.25 74 GLU A N 1
ATOM 588 C CA . GLU A 1 74 ? -11.913 -2.040 29.714 1.00 82.25 74 GLU A CA 1
ATOM 589 C C . GLU A 1 74 ? -12.836 -0.836 29.959 1.00 82.25 74 GLU A C 1
ATOM 591 O O . GLU A 1 74 ? -13.794 -0.950 30.715 1.00 82.25 74 GLU A O 1
ATOM 596 N N . GLN A 1 75 ? -12.627 0.285 29.257 1.00 83.12 75 GLN A N 1
ATOM 597 C CA . GLN A 1 75 ? -13.499 1.466 29.364 1.00 83.12 75 GLN A CA 1
ATOM 598 C C . GLN A 1 75 ? -14.912 1.201 28.828 1.00 83.12 75 GLN A C 1
ATOM 600 O O . GLN A 1 75 ? -15.890 1.712 29.371 1.00 83.12 75 GLN A O 1
ATOM 605 N N . VAL A 1 76 ? -15.028 0.401 27.764 1.00 84.94 76 VAL A N 1
ATOM 606 C CA . VAL A 1 76 ? -16.327 -0.017 27.216 1.00 84.94 76 VAL A CA 1
ATOM 607 C C . VAL A 1 76 ? -17.045 -0.954 28.190 1.00 84.94 76 VAL A C 1
ATOM 609 O O . VAL A 1 76 ? -18.232 -0.762 28.439 1.00 84.94 76 VAL A O 1
ATOM 612 N N . LEU A 1 77 ? -16.336 -1.919 28.785 1.00 83.50 77 LEU A N 1
ATOM 613 C CA . LEU A 1 77 ? -16.897 -2.820 29.799 1.00 83.50 77 LEU A CA 1
ATOM 614 C C . LEU A 1 77 ? -17.331 -2.066 31.059 1.00 83.50 77 LEU A C 1
ATOM 616 O O . LEU A 1 77 ? -18.424 -2.302 31.564 1.00 83.50 77 LEU A O 1
ATOM 620 N N . GLU A 1 78 ? -16.526 -1.115 31.534 1.00 82.44 78 GLU A N 1
ATOM 621 C CA . GLU A 1 78 ? -16.872 -0.276 32.682 1.00 82.44 78 GLU A CA 1
ATOM 622 C C . GLU A 1 78 ? -18.132 0.561 32.403 1.00 82.44 78 GLU A C 1
ATOM 624 O O . GLU A 1 78 ? -19.024 0.635 33.250 1.00 82.44 78 GLU A O 1
ATOM 629 N N . ALA A 1 79 ? -18.253 1.130 31.197 1.00 83.00 79 ALA A N 1
ATOM 630 C CA . ALA A 1 79 ? -19.442 1.871 30.774 1.00 83.00 79 ALA A CA 1
ATOM 631 C C . ALA A 1 79 ? -20.695 0.985 30.628 1.00 83.00 79 ALA A C 1
ATOM 633 O O . ALA A 1 79 ? -21.806 1.468 30.847 1.00 83.00 79 ALA A O 1
ATOM 634 N N . LEU A 1 80 ? -20.532 -0.294 30.268 1.00 81.69 80 LEU A N 1
ATOM 635 C CA .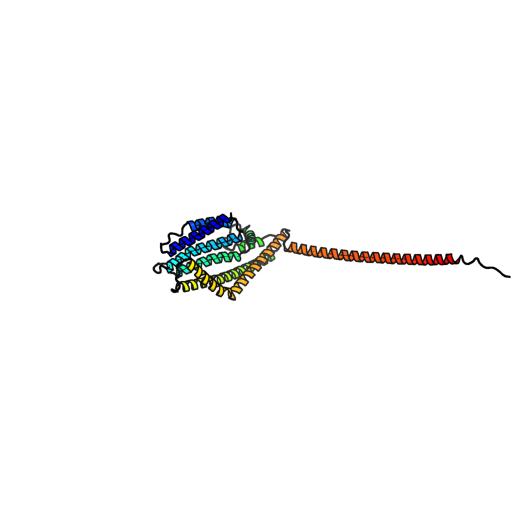 LEU A 1 80 ? -21.624 -1.274 30.181 1.00 81.69 80 LEU A CA 1
ATOM 636 C C . LEU A 1 80 ? -22.107 -1.726 31.561 1.00 81.69 80 LEU A C 1
ATOM 638 O O . LEU A 1 80 ? -23.308 -1.748 31.819 1.00 81.69 80 LEU A O 1
ATOM 642 N N . GLN A 1 81 ? -21.174 -2.077 32.447 1.00 79.00 81 GLN A N 1
ATOM 643 C CA . GLN A 1 81 ? -21.476 -2.644 33.763 1.00 79.00 81 GLN A CA 1
ATOM 644 C C . GLN A 1 81 ? -21.941 -1.580 34.762 1.00 79.00 81 GLN A C 1
ATOM 646 O O . GLN A 1 81 ? -22.780 -1.859 35.619 1.00 79.00 81 GLN A O 1
ATOM 651 N N . ASN A 1 82 ? -21.443 -0.345 34.636 1.00 76.44 82 ASN A N 1
ATOM 652 C CA . ASN A 1 82 ? -21.782 0.764 35.523 1.00 76.44 82 ASN A CA 1
ATOM 653 C C . ASN A 1 82 ? -22.442 1.923 34.750 1.00 76.44 82 ASN A C 1
ATOM 655 O O . ASN A 1 82 ? -21.828 2.978 34.563 1.00 76.44 82 ASN A O 1
ATOM 659 N N . PRO A 1 83 ? -23.729 1.812 34.370 1.00 65.44 83 PRO A N 1
ATOM 660 C CA . PRO A 1 83 ? -24.445 2.870 33.647 1.00 65.44 83 PRO A CA 1
ATOM 661 C C . PRO A 1 83 ? -24.661 4.161 34.467 1.00 65.44 83 PRO A C 1
ATOM 663 O O . PRO A 1 83 ? -25.125 5.164 33.929 1.00 65.44 83 PRO A O 1
ATOM 666 N N . ALA A 1 84 ? -24.335 4.157 35.766 1.00 60.00 84 ALA A N 1
ATOM 667 C CA . ALA A 1 84 ? -24.380 5.327 36.651 1.00 60.00 84 ALA A CA 1
ATOM 668 C C . ALA A 1 84 ? -23.098 6.188 36.615 1.00 60.00 84 ALA A C 1
ATOM 670 O O . ALA A 1 84 ? -23.037 7.235 37.263 1.00 60.00 84 ALA A O 1
ATOM 671 N N . THR A 1 85 ? -22.063 5.748 35.897 1.00 60.06 85 THR A N 1
ATOM 672 C CA . THR A 1 85 ? -20.786 6.465 35.769 1.00 60.06 85 THR A CA 1
ATOM 673 C C . THR A 1 85 ? -20.916 7.631 34.780 1.00 60.06 85 THR A C 1
ATOM 675 O O . THR A 1 85 ? -21.747 7.607 33.878 1.00 60.06 85 THR A O 1
ATOM 678 N N . ASN A 1 86 ? -20.064 8.657 34.890 1.00 59.62 86 ASN A N 1
ATOM 679 C CA . ASN A 1 86 ? -20.017 9.776 33.927 1.00 59.62 86 ASN A CA 1
ATOM 680 C C . ASN A 1 86 ? -19.587 9.361 32.501 1.00 59.62 86 ASN A C 1
ATOM 682 O O . ASN A 1 86 ? -19.627 10.190 31.592 1.00 59.62 86 ASN A O 1
ATOM 686 N N . LEU A 1 87 ? -19.136 8.119 32.302 1.00 67.69 87 LEU A N 1
ATOM 687 C CA . LEU A 1 87 ? -18.674 7.613 31.014 1.00 67.69 87 LEU A CA 1
ATOM 688 C C . LEU A 1 87 ? -19.862 7.062 30.217 1.00 67.69 87 LEU A C 1
ATOM 690 O O . LEU A 1 87 ? -20.461 6.058 30.597 1.00 67.69 87 LEU A O 1
ATOM 694 N N . ARG A 1 88 ? -20.218 7.715 29.108 1.00 82.44 88 ARG A N 1
ATOM 695 C CA . ARG A 1 88 ? -21.277 7.219 28.222 1.00 82.44 88 ARG A CA 1
ATOM 696 C C . ARG A 1 88 ? -20.725 6.096 27.350 1.00 82.44 88 ARG A C 1
ATOM 698 O O . ARG A 1 88 ? -19.640 6.229 26.789 1.00 82.44 88 ARG A O 1
ATOM 705 N N . LEU A 1 89 ? -21.512 5.035 27.177 1.00 84.19 89 LEU A N 1
ATOM 706 C CA . LEU A 1 89 ? -21.182 3.917 26.288 1.00 84.19 89 LEU A CA 1
ATOM 707 C C . LEU A 1 89 ? -20.843 4.390 24.867 1.00 84.19 89 LEU A C 1
ATOM 709 O O . LEU A 1 89 ? -19.873 3.924 24.276 1.00 84.19 89 LEU A O 1
ATOM 713 N N . ASP A 1 90 ? -21.612 5.352 24.349 1.00 87.19 90 ASP A N 1
ATOM 714 C CA . ASP A 1 90 ? -21.363 5.976 23.048 1.00 87.19 90 ASP A CA 1
ATOM 715 C C . ASP A 1 90 ? -19.944 6.549 22.941 1.00 87.19 90 ASP A C 1
ATOM 717 O O . ASP A 1 90 ? -19.218 6.229 22.001 1.00 87.19 90 ASP A O 1
ATOM 721 N N . ASP A 1 91 ? -19.529 7.330 23.942 1.00 87.38 91 ASP A N 1
ATOM 722 C CA . ASP A 1 91 ? -18.231 8.005 23.956 1.00 87.38 91 ASP A CA 1
ATOM 723 C C . ASP A 1 91 ? -17.078 6.995 24.089 1.00 87.38 91 ASP A C 1
ATOM 725 O O . ASP A 1 91 ? -16.014 7.184 23.496 1.00 87.38 91 ASP A O 1
ATOM 729 N N . ALA A 1 92 ? -17.274 5.914 24.852 1.00 86.88 92 ALA A N 1
ATOM 730 C CA . ALA A 1 92 ? -16.281 4.853 25.021 1.00 86.88 92 ALA A CA 1
ATOM 731 C C . ALA A 1 92 ? -16.074 4.053 23.722 1.00 86.88 92 ALA A C 1
ATOM 733 O O . ALA A 1 92 ? -14.936 3.811 23.307 1.00 86.88 92 ALA A O 1
ATOM 734 N N . VAL A 1 93 ? -17.166 3.693 23.038 1.00 87.81 93 VAL A N 1
ATOM 735 C CA . VAL A 1 93 ? -17.110 2.981 21.752 1.00 87.81 93 VAL A CA 1
ATOM 736 C C . VAL A 1 93 ? -16.519 3.872 20.660 1.00 87.81 93 VAL A C 1
ATOM 738 O O . VAL A 1 93 ? -15.670 3.416 19.892 1.00 87.81 93 VAL A O 1
ATOM 741 N N . GLU A 1 94 ? -16.906 5.149 20.596 1.00 88.75 94 GLU A N 1
ATOM 742 C CA . GLU A 1 94 ? -16.361 6.092 19.615 1.00 88.75 94 GLU A CA 1
ATOM 743 C C . GLU A 1 94 ? -14.851 6.294 19.799 1.00 88.75 94 GLU A C 1
ATOM 745 O O . GLU A 1 94 ? -14.105 6.311 18.813 1.00 88.75 94 GLU A O 1
ATOM 750 N N . GLN A 1 95 ? -14.378 6.371 21.047 1.00 87.88 95 GLN A N 1
ATOM 751 C CA . GLN A 1 95 ? -12.948 6.412 21.349 1.00 87.88 95 GLN A CA 1
ATOM 752 C C . GLN A 1 95 ? -12.245 5.142 20.864 1.00 87.88 95 GLN A C 1
ATOM 754 O O . GLN A 1 95 ? -11.294 5.247 20.086 1.00 87.88 95 GLN A O 1
ATOM 759 N N . LEU A 1 96 ? -12.728 3.954 21.245 1.00 86.81 96 LEU A N 1
ATOM 760 C CA . LEU A 1 96 ? -12.151 2.674 20.818 1.00 86.81 96 LEU A CA 1
ATOM 761 C C . LEU A 1 96 ? -12.025 2.590 19.287 1.00 86.81 96 LEU A C 1
ATOM 763 O O . LEU A 1 96 ? -10.940 2.326 18.764 1.00 86.81 96 LEU A O 1
ATOM 767 N N . VAL A 1 97 ? -13.103 2.890 18.560 1.00 86.69 97 VAL A N 1
ATOM 768 C CA . VAL A 1 97 ? -13.136 2.843 17.090 1.00 86.69 97 VAL A CA 1
ATOM 769 C C . VAL A 1 97 ? -12.185 3.871 16.476 1.00 86.69 97 VAL A C 1
ATOM 771 O O . VAL A 1 97 ? -11.443 3.541 15.548 1.00 86.69 97 VAL A O 1
ATOM 774 N N . SER A 1 98 ? -12.151 5.096 17.005 1.00 85.00 98 SER A N 1
ATOM 775 C CA . SER A 1 98 ? -11.265 6.158 16.511 1.00 85.00 98 SER A CA 1
ATOM 776 C C . SER A 1 98 ? -9.788 5.785 16.657 1.00 85.00 98 SER A C 1
ATOM 778 O O . SER A 1 98 ? -9.003 5.970 15.722 1.00 85.00 98 SER A O 1
ATOM 780 N N . TYR A 1 99 ? -9.402 5.197 17.793 1.00 81.81 99 TYR A N 1
ATOM 781 C CA . TYR A 1 99 ? -8.027 4.748 18.022 1.00 81.81 99 TYR A CA 1
ATOM 782 C C . TYR A 1 99 ? -7.648 3.553 17.136 1.00 81.81 99 TYR A C 1
ATOM 784 O O . TYR A 1 99 ? -6.564 3.551 16.541 1.00 81.81 99 TYR A O 1
ATOM 792 N N . LEU A 1 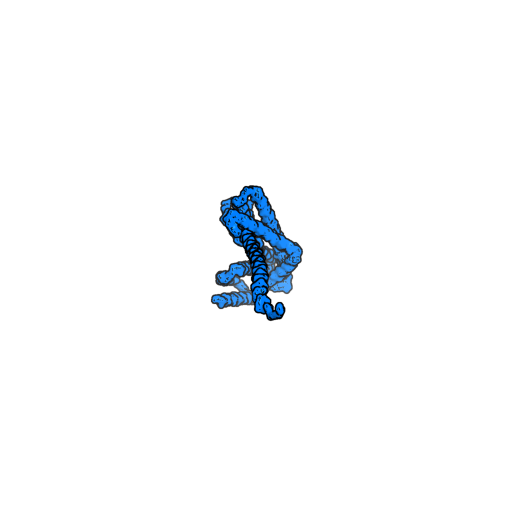100 ? -8.544 2.572 16.974 1.00 80.19 100 LEU A N 1
ATOM 793 C CA . LEU A 1 100 ? -8.338 1.446 16.053 1.00 80.19 100 LEU A CA 1
ATOM 794 C C . LEU A 1 100 ? -8.208 1.922 14.598 1.00 80.19 100 LEU A C 1
ATOM 796 O O . LEU A 1 100 ? -7.350 1.442 13.849 1.00 80.19 100 LEU A O 1
ATOM 800 N N . GLN A 1 101 ? -8.994 2.921 14.197 1.00 79.62 101 GLN A N 1
ATOM 801 C CA . GLN A 1 101 ? -8.909 3.531 12.873 1.00 79.62 101 GLN A CA 1
ATOM 802 C C . GLN A 1 101 ? -7.584 4.281 12.671 1.00 79.62 101 GLN A C 1
ATOM 804 O O . GLN A 1 101 ? -6.944 4.136 11.625 1.00 79.62 101 GLN A O 1
ATOM 809 N N . GLN A 1 102 ? -7.130 5.061 13.654 1.00 78.06 102 GLN A N 1
ATOM 810 C CA . GLN A 1 102 ? -5.867 5.796 13.559 1.00 78.06 102 GLN A CA 1
ATOM 811 C C . GLN A 1 102 ? -4.666 4.846 13.433 1.00 78.06 102 GLN A C 1
ATOM 813 O O . GLN A 1 102 ? -3.772 5.078 12.617 1.00 78.06 102 GLN A O 1
ATOM 818 N N . HIS A 1 103 ? -4.657 3.745 14.187 1.00 71.44 103 HIS A N 1
ATOM 819 C CA . HIS A 1 103 ? -3.558 2.785 14.131 1.00 71.44 103 HIS A CA 1
ATOM 820 C C . HIS A 1 103 ? -3.587 1.929 12.854 1.00 71.44 103 HIS A C 1
ATOM 822 O O . HIS A 1 103 ? -2.565 1.772 12.181 1.00 71.44 103 HIS A O 1
ATOM 828 N N . SER A 1 104 ? -4.765 1.429 12.463 1.00 68.81 104 SER A N 1
ATOM 829 C CA . SER A 1 104 ? -4.915 0.627 11.240 1.00 68.81 104 SER A CA 1
ATOM 830 C C . SER A 1 104 ? -4.637 1.438 9.973 1.00 68.81 104 SER A C 1
ATOM 832 O O . SER A 1 104 ? -3.993 0.935 9.052 1.00 68.81 104 SER A O 1
ATOM 834 N N . SER A 1 105 ? -5.040 2.713 9.934 1.00 66.75 105 SER A N 1
ATOM 835 C CA . SER A 1 105 ? -4.724 3.606 8.815 1.00 66.75 105 SER A CA 1
ATOM 836 C C . SER A 1 105 ? -3.224 3.878 8.697 1.00 66.75 105 SER A C 1
ATOM 838 O O . SER A 1 105 ? -2.713 3.894 7.582 1.00 66.75 105 SER A O 1
ATOM 840 N N . ALA A 1 106 ? -2.483 4.003 9.803 1.00 66.00 106 ALA A N 1
ATOM 841 C CA . ALA A 1 106 ? -1.029 4.167 9.762 1.00 66.00 106 ALA A CA 1
ATOM 842 C C . ALA A 1 106 ? -0.322 2.942 9.152 1.00 66.00 106 ALA A C 1
ATOM 844 O O . ALA A 1 106 ? 0.518 3.093 8.261 1.00 66.00 106 ALA A O 1
ATOM 845 N N . ALA A 1 107 ? -0.697 1.731 9.577 1.00 64.38 107 ALA A N 1
ATOM 846 C CA . ALA A 1 107 ? -0.169 0.488 9.012 1.00 64.38 107 ALA A CA 1
ATOM 847 C C . ALA A 1 107 ? -0.539 0.334 7.526 1.00 64.38 107 ALA A C 1
ATOM 849 O O . ALA A 1 107 ? 0.291 -0.038 6.697 1.00 64.38 107 ALA A O 1
ATOM 850 N N . MET A 1 108 ? -1.770 0.697 7.165 1.00 67.06 108 MET A N 1
ATOM 851 C CA . MET A 1 108 ? -2.233 0.676 5.782 1.00 67.06 108 MET A CA 1
ATOM 852 C C . MET A 1 108 ? -1.475 1.681 4.908 1.00 67.06 108 MET A C 1
ATOM 854 O O . MET A 1 108 ? -1.052 1.348 3.804 1.00 67.06 108 MET A O 1
ATOM 858 N N . LEU A 1 109 ? -1.251 2.902 5.397 1.00 68.69 109 LEU A N 1
ATOM 859 C CA . LEU A 1 109 ? -0.485 3.921 4.685 1.00 68.69 109 LEU A CA 1
ATOM 860 C C . LEU A 1 109 ? 0.936 3.441 4.382 1.00 68.69 109 LEU A C 1
ATOM 862 O O . LEU A 1 109 ? 1.430 3.718 3.292 1.00 68.69 109 LEU A O 1
ATOM 866 N N . GLN A 1 110 ? 1.569 2.669 5.275 1.00 67.50 110 GLN A N 1
ATOM 867 C CA . GLN A 1 110 ? 2.880 2.064 5.005 1.00 67.50 110 GLN A CA 1
ATOM 868 C C . GLN A 1 110 ? 2.866 1.107 3.805 1.00 67.50 110 GLN A C 1
ATOM 870 O O . GLN A 1 110 ? 3.833 1.077 3.048 1.00 67.50 110 GLN A O 1
ATOM 875 N N . GLN A 1 111 ? 1.776 0.370 3.574 1.00 67.56 111 GLN A N 1
ATOM 876 C CA . GLN A 1 111 ? 1.649 -0.505 2.401 1.00 67.56 111 GLN A CA 1
ATOM 877 C C . GLN A 1 111 ? 1.666 0.289 1.086 1.00 67.56 111 GLN A C 1
ATOM 879 O O . GLN A 1 111 ? 2.206 -0.173 0.077 1.00 67.56 111 GLN A O 1
ATOM 884 N N . TRP A 1 112 ? 1.093 1.494 1.102 1.00 69.81 112 TRP A N 1
ATOM 885 C CA . TRP A 1 112 ? 1.014 2.371 -0.065 1.00 69.81 112 TRP A CA 1
ATOM 886 C C . TRP A 1 112 ? 2.217 3.308 -0.202 1.00 69.81 112 TRP A C 1
ATOM 888 O O . TRP A 1 112 ? 2.355 3.968 -1.230 1.00 69.81 112 TRP A O 1
ATOM 898 N N . GLN A 1 113 ? 3.135 3.327 0.770 1.00 66.69 113 GLN A N 1
ATOM 899 C CA . GLN A 1 113 ? 4.375 4.090 0.660 1.00 66.69 113 GLN A CA 1
ATOM 900 C C . GLN A 1 113 ? 5.261 3.580 -0.492 1.00 66.69 113 GLN A C 1
ATOM 902 O O . GLN A 1 113 ? 5.225 2.421 -0.934 1.00 66.69 113 GLN A O 1
ATOM 907 N N . LEU A 1 114 ? 6.081 4.489 -1.025 1.00 61.28 114 LEU A N 1
ATOM 908 C CA . LEU A 1 114 ? 7.170 4.107 -1.917 1.00 61.28 114 LEU A CA 1
ATOM 909 C C . LEU A 1 114 ? 8.170 3.234 -1.135 1.00 61.28 114 LEU A C 1
ATOM 911 O O . LEU A 1 114 ? 8.405 3.513 0.041 1.00 61.28 114 LEU A O 1
ATOM 915 N N . PRO A 1 115 ? 8.763 2.199 -1.760 1.00 60.22 115 PRO A N 1
ATOM 916 C CA . PRO A 1 115 ? 9.757 1.346 -1.114 1.00 60.22 115 PRO A CA 1
ATOM 917 C C . PRO A 1 115 ? 10.838 2.145 -0.367 1.00 60.22 115 PRO A C 1
ATOM 919 O O . PRO A 1 115 ? 11.291 3.174 -0.868 1.00 60.22 115 PRO A O 1
ATOM 922 N N . GLU A 1 116 ? 11.291 1.659 0.795 1.00 54.88 116 GLU A N 1
ATOM 923 C CA . GLU A 1 116 ? 12.240 2.378 1.671 1.00 54.88 116 GLU A CA 1
ATOM 924 C C . GLU A 1 116 ? 13.562 2.765 0.977 1.00 54.88 116 GLU A C 1
ATOM 926 O O . GLU A 1 116 ? 14.157 3.794 1.282 1.00 54.88 116 GLU A O 1
ATOM 931 N N . HIS A 1 117 ? 13.994 2.002 -0.030 1.00 54.69 117 HIS A N 1
ATOM 932 C CA . HIS A 1 117 ? 15.172 2.338 -0.835 1.00 54.69 117 HIS A CA 1
ATOM 933 C C . HIS A 1 117 ? 14.952 3.520 -1.794 1.00 54.69 117 HIS A C 1
ATOM 935 O O . HIS A 1 117 ? 15.914 4.145 -2.224 1.00 54.69 117 HIS A O 1
ATOM 941 N N . LEU A 1 118 ? 13.704 3.826 -2.166 1.00 55.19 118 LEU A N 1
ATOM 942 C CA . LEU A 1 118 ? 13.380 5.045 -2.911 1.00 55.19 118 LEU A CA 1
ATOM 943 C C . LEU A 1 118 ? 13.259 6.228 -1.953 1.00 55.19 118 LEU A C 1
ATOM 945 O O . LEU A 1 118 ? 13.722 7.316 -2.273 1.00 55.19 118 LEU A O 1
ATOM 949 N N . SER A 1 119 ? 12.705 6.021 -0.754 1.00 53.16 119 SER A N 1
ATOM 950 C CA . SER A 1 119 ? 12.612 7.083 0.252 1.00 53.16 119 SER A CA 1
ATOM 951 C C . SER A 1 119 ? 13.973 7.508 0.812 1.00 53.16 119 SER A C 1
ATOM 953 O O . SER A 1 119 ? 14.146 8.679 1.137 1.00 53.16 119 SER A O 1
ATOM 955 N N . SER A 1 120 ? 14.972 6.622 0.860 1.00 52.25 120 SER A N 1
ATOM 956 C CA . SER A 1 120 ? 16.342 6.979 1.254 1.00 52.25 120 SER A CA 1
ATOM 957 C C . SER A 1 120 ? 17.080 7.838 0.216 1.00 52.25 120 SER A C 1
ATOM 959 O O . SER A 1 120 ? 17.829 8.734 0.609 1.00 52.25 120 SER A O 1
ATOM 961 N N . LEU A 1 121 ? 16.820 7.647 -1.086 1.00 51.25 121 LEU A N 1
ATOM 962 C CA . LEU A 1 121 ? 17.312 8.530 -2.160 1.00 51.25 121 LEU A CA 1
ATOM 963 C C . LEU A 1 121 ? 16.724 9.944 -2.048 1.00 51.25 121 LEU A C 1
ATOM 965 O O . LEU A 1 121 ? 17.378 10.927 -2.373 1.00 51.25 121 LEU A O 1
ATOM 969 N N . PHE A 1 122 ? 15.505 10.052 -1.518 1.00 50.69 122 PHE A N 1
ATOM 970 C CA . PHE A 1 122 ? 14.858 11.331 -1.235 1.00 50.69 122 PHE A CA 1
ATOM 971 C C . PHE A 1 122 ? 15.339 11.987 0.069 1.00 50.69 122 PHE A C 1
ATOM 973 O O . PHE A 1 122 ? 15.254 13.204 0.211 1.00 50.69 122 PHE A O 1
ATOM 980 N N . LYS A 1 123 ? 15.883 11.205 1.009 1.00 48.84 123 LYS A N 1
ATOM 981 C CA . LYS A 1 123 ? 16.421 11.697 2.290 1.00 48.84 123 LYS A CA 1
ATOM 982 C C . LYS A 1 123 ? 17.884 12.136 2.221 1.00 48.84 123 LYS A C 1
ATOM 984 O O . LYS A 1 123 ? 18.334 12.855 3.105 1.00 48.84 123 LYS A O 1
ATOM 989 N N . THR A 1 124 ? 18.641 11.717 1.209 1.00 48.72 124 THR A N 1
ATOM 990 C CA . THR A 1 124 ? 20.110 11.841 1.223 1.00 48.72 124 THR A CA 1
ATOM 991 C C . THR A 1 124 ? 20.650 13.255 0.967 1.00 48.72 124 THR A C 1
ATOM 993 O O . THR A 1 124 ? 21.844 13.455 1.151 1.00 48.72 124 THR A O 1
ATOM 996 N N . HIS A 1 125 ? 19.808 14.258 0.667 1.00 46.56 125 HIS A N 1
ATOM 997 C CA . HIS A 1 125 ? 20.238 15.664 0.528 1.00 46.56 125 HIS A CA 1
ATOM 998 C C . HIS A 1 125 ? 19.206 16.727 0.977 1.00 46.56 125 HIS A C 1
ATOM 1000 O O . HIS A 1 125 ? 19.222 17.840 0.451 1.00 46.56 125 HIS A O 1
ATOM 1006 N N . SER A 1 126 ? 18.318 16.461 1.949 1.00 44.09 126 SER A N 1
ATOM 1007 C CA . SER A 1 126 ? 17.509 17.557 2.520 1.00 44.09 126 SER A CA 1
ATOM 1008 C C . SER A 1 126 ? 18.353 18.383 3.501 1.00 44.09 126 SER A C 1
ATOM 1010 O O . SER A 1 126 ? 18.350 18.128 4.706 1.00 44.09 126 SER A O 1
ATOM 1012 N N . PHE A 1 127 ? 19.103 19.362 2.991 1.00 39.50 127 PHE A N 1
ATOM 1013 C CA . PHE A 1 127 ? 19.550 20.468 3.832 1.00 39.50 127 PHE A CA 1
ATOM 1014 C C . PHE A 1 127 ? 18.308 21.228 4.304 1.00 39.50 127 PHE A C 1
ATOM 1016 O O . PHE A 1 127 ? 17.437 21.597 3.519 1.00 39.50 127 PHE A O 1
ATOM 1023 N N . SER A 1 128 ? 18.215 21.353 5.617 1.00 46.03 128 SER A N 1
ATOM 1024 C CA . SER A 1 128 ? 17.218 22.089 6.377 1.00 46.03 128 SER A CA 1
ATOM 1025 C C . SER A 1 128 ? 17.165 23.558 5.957 1.00 46.03 128 SER A C 1
ATOM 1027 O O . SER A 1 128 ? 18.072 24.302 6.309 1.00 46.03 128 SER A O 1
ATOM 1029 N N . ASP A 1 129 ? 16.137 23.939 5.202 1.00 35.91 129 ASP A N 1
ATOM 1030 C CA . ASP A 1 129 ? 15.341 25.163 5.396 1.00 35.91 129 ASP A CA 1
ATOM 1031 C C . ASP A 1 129 ? 14.326 25.287 4.250 1.00 35.91 129 ASP A C 1
ATOM 1033 O O . ASP A 1 129 ? 14.687 25.597 3.120 1.00 35.91 129 ASP A O 1
ATOM 1037 N N . ASP A 1 130 ? 13.062 24.962 4.525 1.00 36.38 130 ASP A N 1
ATOM 1038 C CA . ASP A 1 130 ? 11.931 25.833 4.177 1.00 36.38 130 ASP A CA 1
ATOM 1039 C C . ASP A 1 130 ? 10.628 25.214 4.701 1.00 36.38 130 ASP A C 1
ATOM 1041 O O . ASP A 1 130 ? 10.077 24.242 4.178 1.00 36.38 130 ASP A O 1
ATOM 1045 N N . LEU A 1 131 ? 10.150 25.805 5.792 1.00 45.56 131 LEU A N 1
ATOM 1046 C CA . LEU A 1 131 ? 9.057 25.360 6.655 1.00 45.56 131 LEU A CA 1
ATOM 1047 C C . LEU A 1 131 ? 7.648 25.657 6.105 1.00 45.56 131 LEU A C 1
ATOM 1049 O O . LEU A 1 131 ? 6.737 25.898 6.889 1.00 45.56 131 LEU A O 1
ATOM 1053 N N . LEU A 1 132 ? 7.422 25.659 4.784 1.00 41.12 132 LEU A N 1
ATOM 1054 C CA . LEU A 1 132 ? 6.092 26.005 4.237 1.00 41.12 132 LEU A CA 1
ATOM 1055 C C . LEU A 1 132 ? 5.527 25.067 3.155 1.00 41.12 132 LEU A C 1
ATOM 1057 O O . LEU A 1 132 ? 4.400 25.276 2.715 1.00 41.12 132 LEU A O 1
ATOM 1061 N N . PHE A 1 133 ? 6.222 23.984 2.787 1.00 39.44 133 PHE A N 1
ATOM 1062 C CA . PHE A 1 133 ? 5.676 22.945 1.897 1.00 39.44 133 PHE A CA 1
ATOM 1063 C C . PHE A 1 133 ? 6.050 21.540 2.392 1.00 39.44 133 PHE A C 1
ATOM 1065 O O . PHE A 1 133 ? 6.937 20.876 1.856 1.00 39.44 133 PHE A O 1
ATOM 1072 N N . GLU A 1 134 ? 5.363 21.084 3.443 1.00 43.28 134 GLU A N 1
ATOM 1073 C CA . GLU A 1 134 ? 5.513 19.759 4.062 1.00 43.28 134 GLU A CA 1
ATOM 1074 C C . GLU A 1 134 ? 5.033 18.625 3.141 1.00 43.28 134 GLU A C 1
ATOM 1076 O O . GLU A 1 134 ? 3.975 18.019 3.313 1.00 43.28 134 GLU A O 1
ATOM 1081 N N . ASN A 1 135 ? 5.832 18.292 2.134 1.00 52.84 135 ASN A N 1
ATOM 1082 C CA . ASN A 1 135 ? 5.718 17.007 1.467 1.00 52.84 135 ASN A CA 1
ATOM 1083 C C . ASN A 1 135 ? 7.131 16.480 1.176 1.00 52.84 135 ASN A C 1
ATOM 1085 O O . ASN A 1 135 ? 7.745 16.917 0.200 1.00 52.84 135 ASN A O 1
ATOM 1089 N N . PRO A 1 136 ? 7.662 15.540 1.987 1.00 52.91 136 PRO A N 1
ATOM 1090 C CA . PRO A 1 136 ? 8.998 14.952 1.808 1.00 52.91 136 PRO A CA 1
ATOM 1091 C C . PRO A 1 136 ? 9.256 14.391 0.402 1.00 52.91 136 PRO A C 1
ATOM 1093 O O . PRO A 1 136 ? 10.398 14.223 -0.014 1.00 52.91 136 PRO A O 1
ATOM 1096 N N . PHE A 1 137 ? 8.187 14.103 -0.344 1.00 51.69 137 PHE A N 1
ATOM 1097 C CA . PHE A 1 137 ? 8.263 13.666 -1.727 1.00 51.69 137 PHE A CA 1
ATOM 1098 C C . PHE A 1 137 ? 8.666 14.808 -2.672 1.00 51.69 137 PHE A C 1
ATOM 1100 O O . PHE A 1 137 ? 9.483 14.586 -3.555 1.00 51.69 137 PHE A O 1
ATOM 1107 N N . VAL A 1 138 ? 8.169 16.035 -2.489 1.00 56.41 138 VAL A N 1
ATOM 1108 C CA . VAL A 1 138 ? 8.434 17.160 -3.410 1.00 56.41 138 VAL A CA 1
ATOM 1109 C C . VAL A 1 138 ? 9.901 17.592 -3.365 1.00 56.41 138 VAL A C 1
ATOM 1111 O O . VAL A 1 138 ? 10.509 17.795 -4.415 1.00 56.41 138 VAL A O 1
ATOM 1114 N N . SER A 1 139 ? 10.492 17.677 -2.171 1.00 57.22 139 SER A N 1
ATOM 1115 C CA . SER A 1 139 ? 11.907 18.034 -1.994 1.00 57.22 139 SER A CA 1
ATOM 1116 C C . SER A 1 139 ? 12.847 16.970 -2.566 1.00 57.22 139 SER A C 1
ATOM 1118 O O . SER A 1 139 ? 13.807 17.302 -3.260 1.00 57.22 139 SER A O 1
ATOM 1120 N N . GLY A 1 140 ? 12.532 15.691 -2.354 1.00 58.88 140 GLY A N 1
ATOM 1121 C CA . GLY A 1 140 ? 13.283 14.586 -2.935 1.00 58.88 140 GLY A CA 1
ATOM 1122 C C . GLY A 1 140 ? 13.134 14.469 -4.460 1.00 58.88 140 GLY A C 1
ATOM 1123 O O . GLY A 1 140 ? 14.094 14.167 -5.163 1.00 58.88 140 GLY A O 1
ATOM 1124 N N . PHE A 1 141 ? 11.944 14.722 -5.008 1.00 61.94 141 PHE A N 1
ATOM 1125 C CA . PHE A 1 141 ? 11.756 14.749 -6.460 1.00 61.94 141 PHE A CA 1
ATOM 1126 C C . PHE A 1 141 ? 12.544 15.884 -7.106 1.00 61.94 141 PHE A C 1
ATOM 1128 O O . PHE A 1 141 ? 13.141 15.684 -8.161 1.00 61.94 141 PHE A O 1
ATOM 1135 N N . LYS A 1 142 ? 12.581 17.051 -6.461 1.00 62.00 142 LYS A N 1
ATOM 1136 C CA . LYS A 1 142 ? 13.348 18.200 -6.934 1.00 62.00 142 LYS A CA 1
ATOM 1137 C C . LYS A 1 142 ? 14.843 17.878 -7.034 1.00 62.00 142 LYS A C 1
ATOM 1139 O O . LYS A 1 142 ? 15.433 18.156 -8.067 1.00 62.00 142 LYS A O 1
ATOM 1144 N N . SER A 1 143 ? 15.431 17.196 -6.047 1.00 62.31 143 SER A N 1
ATOM 1145 C CA . SER A 1 143 ? 16.853 16.815 -6.104 1.00 62.31 143 SER A CA 1
ATOM 1146 C C . SER A 1 143 ? 17.172 15.789 -7.200 1.00 62.31 143 SER A C 1
ATOM 1148 O O . SER A 1 143 ? 18.199 15.912 -7.869 1.00 62.31 143 SER A O 1
ATOM 1150 N N . LEU A 1 144 ? 16.286 14.812 -7.448 1.00 60.88 144 LEU A N 1
ATOM 1151 C CA . LEU A 1 144 ? 16.444 13.900 -8.588 1.00 60.88 144 LEU A CA 1
ATOM 1152 C C . LEU A 1 144 ? 16.342 14.651 -9.927 1.00 60.88 144 LEU A C 1
ATOM 1154 O O . LEU A 1 144 ? 17.044 14.334 -10.886 1.00 60.88 144 LEU A O 1
ATOM 1158 N N . LEU A 1 145 ? 15.484 15.659 -10.012 1.00 63.06 145 LEU A N 1
ATOM 1159 C CA . LEU A 1 145 ? 15.330 16.440 -11.233 1.00 63.06 145 LEU A CA 1
ATOM 1160 C C . LEU A 1 145 ? 16.495 17.436 -11.431 1.00 63.06 145 LEU A C 1
ATOM 1162 O O . LEU A 1 145 ? 16.889 17.668 -12.569 1.00 63.06 145 LEU A O 1
ATOM 1166 N N . ASP A 1 146 ? 17.080 17.982 -10.358 1.00 60.38 146 ASP A N 1
ATOM 1167 C CA . ASP A 1 146 ? 18.121 19.033 -10.381 1.00 60.38 146 ASP A CA 1
ATOM 1168 C C . ASP A 1 146 ? 19.537 18.519 -10.746 1.00 60.38 146 ASP A C 1
ATOM 1170 O O . ASP A 1 146 ? 20.496 19.292 -10.806 1.00 60.38 146 ASP A O 1
ATOM 1174 N N . THR A 1 147 ? 19.714 17.217 -11.004 1.00 58.47 147 THR A N 1
ATOM 1175 C CA . THR A 1 147 ? 21.034 16.651 -11.342 1.00 58.47 147 THR A CA 1
ATOM 1176 C C . THR A 1 147 ? 21.475 17.109 -12.752 1.00 58.47 147 THR A C 1
ATOM 1178 O O . THR A 1 147 ? 20.697 16.974 -13.698 1.00 58.47 147 THR A O 1
ATOM 1181 N N . PRO A 1 148 ? 22.724 17.591 -12.957 1.00 50.97 148 PRO A N 1
ATOM 1182 C CA . PRO A 1 148 ? 23.188 18.276 -14.183 1.00 50.97 148 PRO A CA 1
ATOM 1183 C C . PRO A 1 148 ? 23.246 17.426 -15.472 1.00 50.97 148 PRO A C 1
ATOM 1185 O O . PRO A 1 148 ? 23.751 17.883 -16.495 1.00 50.97 148 PRO A O 1
ATOM 1188 N N . ALA A 1 149 ? 22.710 16.205 -15.452 1.00 53.53 149 ALA A N 1
ATOM 1189 C CA . ALA A 1 149 ? 22.559 15.328 -16.611 1.00 53.53 149 ALA A CA 1
ATOM 1190 C C . ALA A 1 149 ? 21.601 15.884 -17.687 1.00 53.53 149 ALA A C 1
ATOM 1192 O O . ALA A 1 149 ? 21.667 15.477 -18.848 1.00 53.53 149 ALA A O 1
ATOM 1193 N N . PHE A 1 150 ? 20.709 16.812 -17.324 1.00 56.53 150 PHE A N 1
ATOM 1194 C CA . PHE A 1 150 ? 19.683 17.350 -18.217 1.00 56.53 150 PHE A CA 1
ATOM 1195 C C . PHE A 1 150 ? 20.104 18.705 -18.802 1.00 56.53 150 PHE A C 1
ATOM 1197 O O . PHE A 1 150 ? 19.850 19.764 -18.237 1.00 56.53 150 PHE A O 1
ATOM 1204 N N . GLY A 1 151 ? 20.723 18.685 -19.983 1.00 54.78 151 GLY A N 1
ATOM 1205 C CA . GLY A 1 151 ? 21.222 19.879 -20.682 1.00 54.78 151 GLY A CA 1
ATOM 1206 C C . GLY A 1 151 ? 20.165 20.840 -21.260 1.00 54.78 151 GLY A C 1
ATOM 1207 O O . GLY A 1 151 ? 20.523 21.709 -22.050 1.00 54.78 151 GLY A O 1
ATOM 1208 N N . SER A 1 152 ? 18.874 20.720 -20.917 1.00 62.41 152 SER A N 1
ATOM 1209 C CA . SER A 1 152 ? 17.821 21.632 -21.397 1.00 62.41 152 SER A CA 1
ATOM 1210 C C . SER A 1 152 ? 16.792 21.954 -20.312 1.00 62.41 152 SER A C 1
ATOM 1212 O O . SER A 1 152 ? 16.029 21.093 -19.872 1.00 62.41 152 SER A O 1
ATOM 1214 N N . ASN A 1 153 ? 16.714 23.237 -19.945 1.00 68.38 153 ASN A N 1
ATOM 1215 C CA . ASN A 1 153 ? 15.765 23.777 -18.964 1.00 68.38 153 ASN A CA 1
ATOM 1216 C C . ASN A 1 153 ? 14.293 23.442 -19.317 1.00 68.38 153 ASN A C 1
ATOM 1218 O O . ASN A 1 153 ? 13.461 23.248 -18.437 1.00 68.38 153 ASN A O 1
ATOM 1222 N N . GLN A 1 154 ? 13.958 23.294 -20.606 1.00 71.56 154 GLN A N 1
ATOM 1223 C CA . GLN A 1 154 ? 12.599 22.930 -21.035 1.00 71.56 154 GLN A CA 1
ATOM 1224 C C . GLN A 1 154 ? 12.231 21.479 -20.700 1.00 71.56 154 GLN A C 1
ATOM 1226 O O . GLN A 1 154 ? 11.119 21.214 -20.243 1.00 71.56 154 GLN A O 1
ATO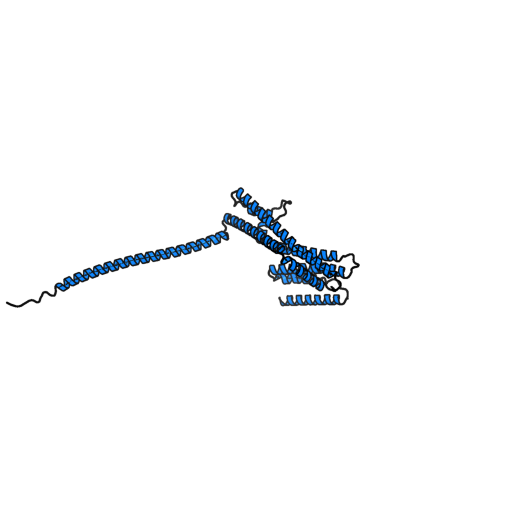M 1231 N N . GLN A 1 155 ? 13.159 20.540 -20.897 1.00 72.19 155 GLN A N 1
ATOM 1232 C CA . GLN A 1 155 ? 12.927 19.125 -20.602 1.00 72.19 155 GLN A CA 1
ATOM 1233 C C . GLN A 1 155 ? 12.756 18.909 -19.095 1.00 72.19 155 GLN A C 1
ATOM 1235 O O . GLN A 1 155 ? 11.836 18.212 -18.669 1.00 72.19 155 GLN A O 1
ATOM 1240 N N . PHE A 1 156 ? 13.575 19.595 -18.297 1.00 68.38 156 PHE A N 1
ATOM 1241 C CA . PHE A 1 156 ? 13.448 19.641 -16.843 1.00 68.38 156 PHE A CA 1
ATOM 1242 C C . PHE A 1 156 ? 12.082 20.189 -16.393 1.00 68.38 156 PHE A C 1
ATOM 1244 O O . PHE A 1 156 ? 11.405 19.580 -15.562 1.00 68.38 156 PHE A O 1
ATOM 1251 N N . GLN A 1 157 ? 11.624 21.303 -16.977 1.00 69.81 157 GLN A N 1
ATOM 1252 C CA . GLN A 1 157 ? 10.307 21.870 -16.660 1.00 69.81 157 GLN A CA 1
ATOM 1253 C C . GLN A 1 157 ? 9.162 20.912 -17.006 1.00 69.81 157 GLN A C 1
ATOM 1255 O O . GLN A 1 157 ? 8.196 20.807 -16.247 1.00 69.81 157 GLN A O 1
ATOM 1260 N N . GLN A 1 158 ? 9.256 20.201 -18.131 1.00 80.38 158 GLN A N 1
ATOM 1261 C CA . GLN A 1 158 ? 8.244 19.228 -18.535 1.00 80.38 158 GLN A CA 1
ATOM 1262 C C . GLN A 1 158 ? 8.206 18.024 -17.585 1.00 80.38 158 GLN A C 1
ATOM 1264 O O . GLN A 1 158 ? 7.136 17.687 -17.078 1.00 80.38 158 GLN A O 1
ATOM 1269 N N . GLN A 1 159 ? 9.364 17.444 -17.262 1.00 76.50 159 GLN A N 1
ATOM 1270 C CA . GLN A 1 159 ? 9.471 16.335 -16.310 1.00 76.50 159 GLN A CA 1
ATOM 1271 C C . GLN A 1 159 ? 8.981 16.725 -14.912 1.00 76.50 159 GLN A C 1
ATOM 1273 O O . GLN A 1 159 ? 8.256 15.959 -14.285 1.00 76.50 159 GLN A O 1
ATOM 1278 N N . SER A 1 160 ? 9.295 17.937 -14.450 1.00 74.62 160 SER A N 1
ATOM 1279 C CA . SER A 1 160 ? 8.817 18.451 -13.160 1.00 74.62 160 SER A CA 1
ATOM 1280 C C . SER A 1 160 ? 7.292 18.575 -13.121 1.00 74.62 160 SER A C 1
ATOM 1282 O O . SER A 1 160 ? 6.654 18.195 -12.139 1.00 74.62 160 SER A O 1
ATOM 1284 N N . ARG A 1 161 ? 6.680 19.077 -14.203 1.00 80.50 161 ARG A N 1
ATOM 1285 C CA . ARG A 1 161 ? 5.215 19.166 -14.322 1.00 80.50 161 ARG A CA 1
ATOM 1286 C C . ARG A 1 161 ? 4.564 17.788 -14.326 1.00 80.50 161 ARG A C 1
ATOM 1288 O O . ARG A 1 161 ? 3.526 17.610 -13.692 1.00 80.50 161 ARG A O 1
ATOM 1295 N N . ASP A 1 162 ? 5.153 16.828 -15.026 1.00 86.12 162 ASP A N 1
ATOM 1296 C CA . ASP A 1 162 ? 4.616 15.470 -15.099 1.00 86.12 162 ASP A CA 1
ATOM 1297 C C . ASP A 1 162 ? 4.781 14.723 -13.768 1.00 86.12 162 ASP A C 1
ATOM 1299 O O . ASP A 1 162 ? 3.836 14.073 -13.317 1.00 86.12 162 ASP A O 1
ATOM 1303 N N . ALA A 1 163 ? 5.903 14.917 -13.069 1.00 80.94 163 ALA A N 1
ATOM 1304 C CA . ALA A 1 163 ? 6.111 14.425 -11.708 1.00 80.94 163 ALA A CA 1
ATOM 1305 C C . ALA A 1 163 ? 5.044 14.963 -10.743 1.00 80.94 163 ALA A C 1
ATOM 1307 O O . ALA A 1 163 ? 4.410 14.190 -10.025 1.00 80.94 163 ALA A O 1
ATOM 1308 N N . MET A 1 164 ? 4.793 16.279 -10.766 1.00 80.38 164 MET A N 1
ATOM 1309 C CA . MET A 1 164 ? 3.765 16.906 -9.929 1.00 80.38 164 MET A CA 1
ATOM 1310 C C . MET A 1 164 ? 2.372 16.335 -10.203 1.00 80.38 164 MET A C 1
ATOM 1312 O O . MET A 1 164 ? 1.650 16.020 -9.261 1.00 80.38 164 MET A O 1
ATOM 1316 N N . LYS A 1 165 ? 1.993 16.139 -11.473 1.00 87.19 165 LYS A N 1
ATOM 1317 C CA . LYS A 1 165 ? 0.698 15.528 -11.822 1.00 87.19 165 LYS A CA 1
ATOM 1318 C C . LYS A 1 165 ? 0.563 14.112 -11.266 1.00 87.19 165 LYS A C 1
ATOM 1320 O O . LYS A 1 165 ? -0.483 13.777 -10.719 1.00 87.19 165 LYS A O 1
ATOM 1325 N N . LEU A 1 166 ? 1.604 13.289 -11.402 1.00 87.69 166 LEU A N 1
ATOM 1326 C CA . LEU A 1 166 ? 1.598 11.914 -10.897 1.00 87.69 166 LEU A CA 1
ATOM 1327 C C . LEU A 1 166 ? 1.536 11.867 -9.368 1.00 87.69 166 LEU A C 1
ATOM 1329 O O . LEU A 1 166 ? 0.838 11.020 -8.814 1.00 87.69 166 LEU A O 1
ATOM 1333 N N . LEU A 1 167 ? 2.230 12.784 -8.692 1.00 82.50 167 LEU A N 1
ATOM 1334 C CA . LEU A 1 167 ? 2.184 12.899 -7.239 1.00 82.50 167 LEU A CA 1
ATOM 1335 C C . LEU A 1 167 ? 0.791 13.320 -6.753 1.00 82.50 167 LEU A C 1
ATOM 1337 O O . LEU A 1 167 ? 0.271 12.713 -5.821 1.00 82.50 167 LEU A O 1
ATOM 1341 N N . LEU A 1 168 ? 0.176 14.314 -7.400 1.00 83.88 168 LEU A N 1
ATOM 1342 C CA . LEU A 1 168 ? -1.175 14.772 -7.069 1.00 83.88 168 LEU A CA 1
ATOM 1343 C C . LEU A 1 168 ? -2.224 13.677 -7.306 1.00 83.88 168 LEU A C 1
ATOM 1345 O O . LEU A 1 168 ? -3.053 13.447 -6.430 1.00 83.88 168 LEU A O 1
ATOM 1349 N N . ASP A 1 169 ? -2.162 12.956 -8.432 1.00 87.88 169 ASP A N 1
ATOM 1350 C CA . ASP A 1 169 ? -3.084 11.839 -8.708 1.00 87.88 169 ASP A CA 1
ATOM 1351 C C . ASP A 1 169 ? -2.921 10.709 -7.679 1.00 87.88 169 ASP A C 1
ATOM 1353 O O . ASP A 1 169 ? -3.908 10.155 -7.194 1.00 87.88 169 ASP A O 1
ATOM 1357 N N . TYR A 1 170 ? -1.682 10.404 -7.274 1.00 86.12 170 TYR A N 1
ATOM 1358 C CA . TYR A 1 170 ? -1.415 9.455 -6.194 1.00 86.12 170 TYR A CA 1
ATOM 1359 C C . TYR A 1 170 ? -1.996 9.918 -4.852 1.00 86.12 170 TYR A C 1
ATOM 1361 O O . TYR A 1 170 ? -2.674 9.132 -4.191 1.00 86.12 170 TYR A O 1
ATOM 1369 N N . GLN A 1 171 ? -1.786 11.178 -4.459 1.00 83.50 171 GLN A N 1
ATOM 1370 C CA . GLN A 1 171 ? -2.328 11.724 -3.210 1.00 83.50 171 GLN A CA 1
ATOM 1371 C C . GLN A 1 171 ? -3.860 11.721 -3.199 1.00 83.50 171 GLN A C 1
ATOM 1373 O O . GLN A 1 171 ? -4.467 11.302 -2.214 1.00 83.50 171 GLN A O 1
ATOM 1378 N N . GLU A 1 172 ? -4.492 12.127 -4.302 1.00 87.06 172 GLU A N 1
ATOM 1379 C CA . GLU A 1 172 ? -5.949 12.115 -4.446 1.00 87.06 172 GLU A CA 1
ATOM 1380 C C . GLU A 1 172 ? -6.503 10.685 -4.353 1.00 87.06 172 GLU A C 1
ATOM 1382 O O . GLU A 1 172 ? -7.475 10.426 -3.638 1.00 87.06 172 GLU A O 1
ATOM 1387 N N . ALA A 1 173 ? -5.874 9.738 -5.056 1.00 87.94 173 ALA A N 1
ATOM 1388 C CA . ALA A 1 173 ? -6.277 8.339 -5.039 1.00 87.94 173 ALA A CA 1
ATOM 1389 C C . ALA A 1 173 ? -6.106 7.708 -3.649 1.00 87.94 173 ALA A C 1
ATOM 1391 O O . ALA A 1 173 ? -6.996 6.992 -3.189 1.00 87.94 173 ALA A O 1
ATOM 1392 N N . LEU A 1 174 ? -5.000 8.014 -2.965 1.00 85.12 174 LEU A N 1
ATOM 1393 C CA . LEU A 1 174 ? -4.732 7.562 -1.604 1.00 85.12 174 LEU A CA 1
ATOM 1394 C C . LEU A 1 174 ? -5.767 8.112 -0.623 1.00 85.12 174 LEU A C 1
ATOM 1396 O O . LEU A 1 174 ? -6.330 7.347 0.155 1.00 85.12 174 LEU A O 1
ATOM 1400 N N . HIS A 1 175 ? -6.067 9.411 -0.689 1.00 84.50 175 HIS A N 1
ATOM 1401 C CA . HIS A 1 175 ? -7.061 10.036 0.181 1.00 84.50 175 HIS A CA 1
ATOM 1402 C C . HIS A 1 175 ? -8.449 9.411 -0.006 1.00 84.50 175 HIS A C 1
ATOM 1404 O O . HIS A 1 175 ? -9.100 9.039 0.971 1.00 84.50 175 HIS A O 1
ATOM 1410 N N . LYS A 1 176 ? -8.878 9.215 -1.262 1.00 86.50 176 LYS A N 1
ATOM 1411 C CA . LYS A 1 176 ? -10.144 8.537 -1.579 1.00 86.50 176 LYS A CA 1
ATOM 1412 C C . LYS A 1 176 ? -10.187 7.120 -1.014 1.00 86.50 176 LYS A C 1
ATOM 1414 O O . LYS A 1 176 ? -11.192 6.734 -0.427 1.00 86.50 176 LYS A O 1
ATOM 1419 N N . TYR A 1 177 ? -9.108 6.360 -1.163 1.00 86.12 177 TYR A N 1
ATOM 1420 C CA . TYR A 1 177 ? -9.024 5.001 -0.640 1.00 86.12 177 TYR A CA 1
ATOM 1421 C C . TYR A 1 177 ? -9.075 4.950 0.894 1.00 86.12 177 TYR A C 1
ATOM 1423 O O . TYR A 1 177 ? -9.871 4.199 1.451 1.00 86.12 177 TYR A O 1
ATOM 1431 N N . VAL A 1 178 ? -8.292 5.787 1.580 1.00 83.50 178 VAL A N 1
ATOM 1432 C CA . VAL A 1 178 ? -8.283 5.867 3.051 1.00 83.50 178 VAL A CA 1
ATOM 1433 C C . VAL A 1 178 ? -9.648 6.297 3.589 1.00 83.50 178 VAL A C 1
ATOM 1435 O O . VAL A 1 178 ? -10.110 5.747 4.584 1.00 83.50 178 VAL A O 1
ATOM 1438 N N . SER A 1 179 ? -10.329 7.226 2.913 1.00 84.62 179 SER A N 1
ATOM 1439 C CA . SER A 1 179 ? -11.694 7.632 3.264 1.00 84.62 179 SER A CA 1
ATOM 1440 C C . SER A 1 179 ? -12.686 6.467 3.153 1.00 84.62 179 SER A C 1
ATOM 1442 O O . SER A 1 179 ? -13.442 6.219 4.092 1.00 84.62 179 SER A O 1
ATOM 1444 N N . GLN A 1 180 ? -12.642 5.705 2.054 1.00 84.25 180 GLN A N 1
ATOM 1445 C CA . GLN A 1 180 ? -13.486 4.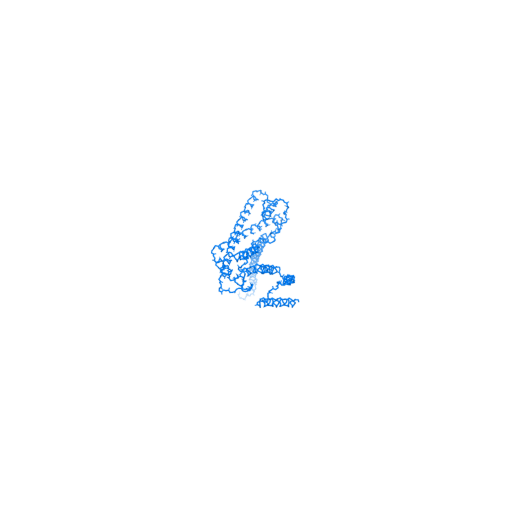517 1.874 1.00 84.25 180 GLN A CA 1
ATOM 1446 C C . GLN A 1 180 ? -13.191 3.444 2.923 1.00 84.25 180 GLN A C 1
ATOM 1448 O O . GLN A 1 180 ? -14.108 2.879 3.508 1.00 84.25 180 GLN A O 1
ATOM 1453 N N . TYR A 1 181 ? -11.919 3.203 3.226 1.00 83.25 181 TYR A N 1
ATOM 1454 C CA . TYR A 1 181 ? -11.531 2.276 4.284 1.00 83.25 181 TYR A CA 1
ATOM 1455 C C . TYR A 1 181 ? -11.997 2.738 5.676 1.00 83.25 181 TYR A C 1
ATOM 1457 O O . TYR A 1 181 ? -12.457 1.930 6.480 1.00 83.25 181 TYR A O 1
ATOM 1465 N N . GLY A 1 182 ? -11.939 4.042 5.959 1.00 84.12 182 GLY A N 1
ATOM 1466 C CA . GLY A 1 182 ? -12.446 4.622 7.204 1.00 84.12 182 GLY A CA 1
ATOM 1467 C C . GLY A 1 182 ? -13.935 4.348 7.430 1.00 84.12 182 GLY A C 1
ATOM 1468 O O . GLY A 1 182 ? -14.342 4.114 8.567 1.00 84.12 182 GLY A O 1
ATOM 1469 N N . SER A 1 183 ? -14.732 4.281 6.357 1.00 87.19 183 SER A N 1
ATOM 1470 C CA . SER A 1 183 ? -16.164 3.966 6.455 1.00 87.19 183 SER A CA 1
ATOM 1471 C C . SER A 1 183 ? -16.446 2.573 7.040 1.00 87.19 183 SER A C 1
ATOM 1473 O O . SER A 1 183 ? -17.442 2.408 7.739 1.00 87.19 183 SER A O 1
ATOM 1475 N N . ILE A 1 184 ? -15.534 1.607 6.856 1.00 88.62 184 ILE A N 1
ATOM 1476 C CA . ILE A 1 184 ? -15.638 0.256 7.433 1.00 88.62 184 ILE A CA 1
ATOM 1477 C C . ILE A 1 184 ? -15.602 0.329 8.959 1.00 88.62 184 ILE A C 1
ATOM 1479 O O . ILE A 1 184 ? -16.458 -0.240 9.627 1.00 88.62 184 ILE A O 1
ATOM 1483 N N . ASN A 1 185 ? -14.644 1.079 9.512 1.00 87.06 185 ASN A N 1
ATOM 1484 C CA . ASN A 1 185 ? -14.511 1.251 10.960 1.00 87.06 185 ASN A CA 1
ATOM 1485 C C . ASN A 1 185 ? -15.726 1.981 11.547 1.00 87.06 185 ASN A C 1
ATOM 1487 O O . ASN A 1 185 ? -16.223 1.597 12.600 1.00 87.06 185 ASN A O 1
ATOM 1491 N N . GLN A 1 186 ? -16.252 2.987 10.840 1.00 88.75 186 GLN A N 1
ATOM 1492 C CA . GLN A 1 186 ? -17.463 3.697 11.260 1.00 88.75 186 GLN A CA 1
ATOM 1493 C C . GLN A 1 186 ? -18.698 2.788 11.270 1.00 88.75 186 GLN A C 1
ATOM 1495 O O . GLN A 1 186 ? -19.498 2.849 12.202 1.00 88.75 186 GLN A O 1
ATOM 15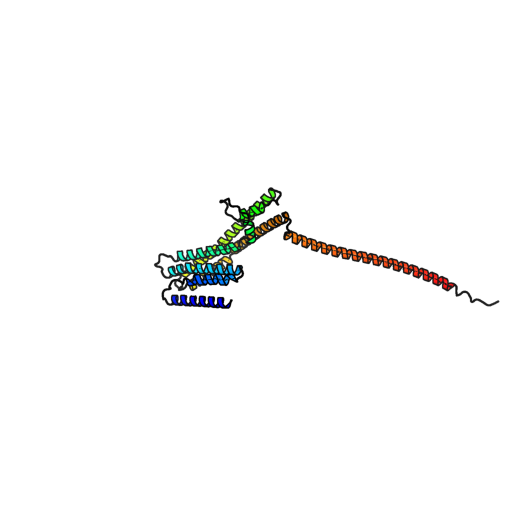00 N N . LEU A 1 187 ? -18.865 1.944 10.247 1.00 91.31 187 LEU A N 1
ATOM 1501 C CA . LEU A 1 187 ? -19.969 0.987 10.169 1.00 91.31 187 LEU A CA 1
ATOM 1502 C C . LEU A 1 187 ? -19.850 -0.093 11.254 1.00 91.31 187 LEU A C 1
ATOM 1504 O O . LEU A 1 187 ? -20.833 -0.383 11.932 1.00 91.31 187 LEU A O 1
ATOM 1508 N N . ALA A 1 188 ? -18.645 -0.631 11.460 1.00 91.19 188 ALA A N 1
ATOM 1509 C CA . ALA A 1 188 ? -18.357 -1.594 12.518 1.00 91.19 188 ALA A CA 1
ATOM 1510 C C . ALA A 1 188 ? -18.640 -1.008 13.909 1.00 91.19 188 ALA A C 1
ATOM 1512 O O . ALA A 1 188 ? -19.277 -1.660 14.727 1.00 91.19 188 ALA A O 1
ATOM 1513 N N . GLY A 1 189 ? -18.236 0.243 14.154 1.00 90.69 189 GLY A N 1
ATOM 1514 C CA . GLY A 1 189 ? -18.486 0.947 15.411 1.00 90.69 189 GLY A CA 1
ATOM 1515 C C . GLY A 1 189 ? -19.968 1.167 15.703 1.00 90.69 189 GLY A C 1
ATOM 1516 O O . GLY A 1 189 ? -20.417 0.914 16.818 1.00 90.69 189 GLY A O 1
ATOM 1517 N N . LYS A 1 190 ? -20.749 1.577 14.694 1.00 91.56 190 LYS A N 1
ATOM 1518 C CA . LYS A 1 190 ? -22.211 1.710 14.825 1.00 91.56 190 LYS A CA 1
ATOM 1519 C C . LYS A 1 190 ? -22.869 0.381 15.179 1.00 91.56 190 LYS A C 1
ATOM 1521 O O . LYS A 1 190 ? -23.678 0.339 16.097 1.00 91.56 190 LYS A O 1
ATOM 1526 N N . ARG A 1 191 ? -22.475 -0.698 14.499 1.00 92.06 191 ARG A N 1
ATOM 1527 C CA . ARG A 1 191 ? -22.980 -2.051 14.775 1.00 92.06 191 ARG A CA 1
ATOM 1528 C C . ARG A 1 191 ? -22.600 -2.540 16.155 1.00 92.06 191 ARG A C 1
ATOM 1530 O O . ARG A 1 191 ? -23.450 -3.073 16.851 1.00 92.06 191 ARG A O 1
ATOM 1537 N N . LEU A 1 192 ? -21.350 -2.327 16.558 1.00 91.25 192 LEU A N 1
ATOM 1538 C CA . LEU A 1 192 ? -20.898 -2.665 17.900 1.00 91.25 192 LEU A CA 1
ATOM 1539 C C . LEU A 1 192 ? -21.791 -1.967 18.928 1.00 91.25 192 LEU A C 1
ATOM 1541 O O . LEU A 1 192 ? -22.339 -2.617 19.803 1.00 91.25 192 LEU A O 1
ATOM 1545 N N . LEU A 1 193 ? -22.016 -0.666 18.772 1.00 90.75 193 LEU A N 1
ATOM 1546 C CA . LEU A 1 193 ? -22.851 0.120 19.676 1.00 90.75 193 LEU A CA 1
ATOM 1547 C C . LEU A 1 193 ? -24.320 -0.338 19.700 1.00 90.75 193 LEU A C 1
ATOM 1549 O O . LEU A 1 193 ? -24.927 -0.364 20.767 1.00 90.75 193 LEU A O 1
ATOM 1553 N N . GLU A 1 194 ? -24.888 -0.719 18.554 1.00 90.56 194 GLU A N 1
ATOM 1554 C CA . GLU A 1 194 ? -26.225 -1.325 18.468 1.00 90.56 194 GLU A CA 1
ATOM 1555 C C . GLU A 1 194 ? -26.288 -2.655 19.232 1.00 90.56 194 GLU A C 1
ATOM 1557 O O . GLU A 1 194 ? -27.172 -2.833 20.066 1.00 90.56 194 GLU A O 1
ATOM 1562 N N . MET A 1 195 ? -25.310 -3.541 19.022 1.00 89.19 195 MET A N 1
ATOM 1563 C CA . MET A 1 195 ? -25.231 -4.850 19.683 1.00 89.19 195 MET A CA 1
ATOM 1564 C C . MET A 1 195 ? -24.952 -4.747 21.186 1.00 89.19 195 MET A C 1
ATOM 1566 O O . MET A 1 195 ? -25.433 -5.571 21.949 1.00 89.19 195 MET A O 1
ATOM 1570 N N . LEU A 1 196 ? -24.189 -3.740 21.618 1.00 87.62 196 LEU A N 1
ATOM 1571 C CA . LEU A 1 196 ? -23.891 -3.473 23.029 1.00 87.62 196 LEU A CA 1
ATOM 1572 C C . LEU A 1 196 ? -25.093 -2.905 23.798 1.00 87.62 196 LEU A C 1
ATOM 1574 O O . LEU A 1 196 ? -25.147 -2.997 25.021 1.00 87.62 196 LEU A O 1
ATOM 1578 N N . ARG A 1 197 ? -26.037 -2.270 23.096 1.00 85.19 197 ARG A N 1
ATOM 1579 C CA . ARG A 1 197 ? -27.293 -1.774 23.678 1.00 85.19 197 ARG A CA 1
ATOM 1580 C C . ARG A 1 197 ? -28.366 -2.847 23.754 1.00 85.19 197 ARG A C 1
ATOM 1582 O O . ARG A 1 197 ? -29.313 -2.696 24.528 1.00 85.19 197 ARG A O 1
ATOM 1589 N N . ASP A 1 198 ? -28.244 -3.877 22.929 1.00 82.75 198 ASP A N 1
ATOM 1590 C CA . ASP A 1 198 ? -29.141 -5.013 22.960 1.00 82.75 198 ASP A CA 1
ATOM 1591 C C . ASP A 1 198 ? -28.849 -5.852 24.212 1.00 82.75 198 ASP A C 1
ATOM 1593 O O . ASP A 1 198 ? -27.745 -6.351 24.413 1.00 82.75 198 ASP A O 1
ATOM 1597 N N . THR A 1 199 ? -29.832 -5.949 25.106 1.00 60.62 199 THR A N 1
ATOM 1598 C CA . THR A 1 199 ? -29.661 -6.515 26.459 1.00 60.62 199 THR A CA 1
ATOM 1599 C C . THR A 1 199 ? -29.715 -8.041 26.476 1.00 60.62 199 THR A C 1
ATOM 1601 O O . THR A 1 199 ? -29.520 -8.647 27.525 1.00 60.62 199 THR A O 1
ATOM 1604 N N . GLU A 1 200 ? -29.967 -8.675 25.328 1.00 62.44 200 GLU A N 1
ATOM 1605 C CA . GLU A 1 200 ? -30.044 -10.134 25.211 1.00 62.44 200 GLU A CA 1
ATOM 1606 C C . GLU A 1 200 ? -28.668 -10.825 25.221 1.00 62.44 200 GLU A C 1
ATOM 1608 O O . GLU A 1 200 ? -28.598 -12.043 25.394 1.00 62.44 200 GLU A O 1
ATOM 1613 N N . ARG A 1 201 ? -27.567 -10.077 25.050 1.00 66.94 201 ARG A N 1
ATOM 1614 C CA . ARG A 1 201 ? -26.201 -10.618 25.017 1.00 66.94 201 ARG A CA 1
ATOM 1615 C C . ARG A 1 201 ? -25.392 -10.098 26.207 1.00 66.94 201 ARG A C 1
ATOM 1617 O O . ARG A 1 201 ? -24.974 -8.946 26.218 1.00 66.94 201 ARG A O 1
ATOM 1624 N N . GLU A 1 202 ? -25.159 -10.957 27.198 1.00 72.25 202 GLU A N 1
ATOM 1625 C CA . GLU A 1 202 ? -24.263 -10.651 28.322 1.00 72.25 202 GLU A CA 1
ATOM 1626 C C . GLU A 1 202 ? -22.810 -10.609 27.821 1.00 72.25 202 GLU A C 1
ATOM 1628 O O . GLU A 1 202 ? -22.330 -11.542 27.172 1.00 72.25 202 GLU A O 1
ATOM 1633 N N . ILE A 1 203 ? -22.129 -9.486 28.059 1.00 79.94 203 ILE A N 1
ATOM 1634 C CA . ILE A 1 203 ? -20.727 -9.265 27.686 1.00 79.94 203 ILE A CA 1
ATOM 1635 C C . ILE A 1 203 ? -19.957 -9.060 28.981 1.00 79.94 203 ILE A C 1
ATOM 1637 O O . ILE A 1 203 ? -19.838 -7.946 29.493 1.00 79.94 203 ILE A O 1
ATOM 1641 N N . ASP A 1 204 ? -19.445 -10.168 29.504 1.00 74.56 204 ASP A N 1
ATOM 1642 C CA . ASP A 1 204 ? -18.819 -10.208 30.826 1.00 74.56 204 ASP A CA 1
ATOM 1643 C C . ASP A 1 204 ? -17.295 -10.123 30.754 1.00 74.56 204 ASP A C 1
ATOM 1645 O O . ASP A 1 204 ? -16.631 -9.851 31.757 1.00 74.56 204 ASP A O 1
ATOM 1649 N N . SER A 1 205 ? -16.720 -10.336 29.567 1.00 79.25 205 SER A N 1
ATOM 1650 C CA . SER A 1 205 ? -15.277 -10.335 29.378 1.00 79.25 205 SER A CA 1
ATOM 1651 C C . SER A 1 205 ? -14.816 -9.490 28.195 1.00 79.25 205 SER A C 1
ATOM 1653 O O . SER A 1 205 ? -15.512 -9.263 27.203 1.00 79.25 205 SER A O 1
ATOM 1655 N N . LEU A 1 206 ? -13.552 -9.076 28.276 1.00 76.44 206 LEU A N 1
ATOM 1656 C CA . LEU A 1 206 ? -12.853 -8.420 27.177 1.00 76.44 206 LEU A CA 1
ATOM 1657 C C . LEU A 1 206 ? -12.729 -9.339 25.950 1.00 76.44 206 LEU A C 1
ATOM 1659 O O . LEU A 1 206 ? -12.705 -8.859 24.819 1.00 76.44 206 LEU A O 1
ATOM 1663 N N . GLY A 1 207 ? -12.672 -10.656 26.166 1.00 76.88 207 GLY A N 1
ATOM 1664 C CA . GLY A 1 207 ? -12.681 -11.647 25.093 1.00 76.88 207 GLY A CA 1
ATOM 1665 C C . GLY A 1 207 ? -13.995 -11.639 24.315 1.00 76.88 207 GLY A C 1
ATOM 1666 O O . GLY A 1 207 ? -13.966 -11.654 23.086 1.00 76.88 207 GLY A O 1
ATOM 1667 N N . ASP A 1 208 ? -15.125 -11.529 25.014 1.00 81.94 208 ASP A N 1
ATOM 1668 C CA . ASP A 1 208 ? -16.452 -11.451 24.393 1.00 81.94 208 ASP A CA 1
ATOM 1669 C C . ASP A 1 208 ? -16.623 -10.135 23.631 1.00 81.94 208 ASP A C 1
ATOM 1671 O O . ASP A 1 208 ? -17.087 -10.134 22.489 1.00 81.94 208 ASP A O 1
ATOM 1675 N N . LEU A 1 209 ? -16.146 -9.022 24.205 1.00 85.12 209 LEU A N 1
ATOM 1676 C CA . LEU A 1 209 ? -16.108 -7.731 23.516 1.00 85.12 209 LEU A CA 1
ATOM 1677 C C . LEU A 1 209 ? -15.228 -7.787 22.257 1.00 85.12 209 LEU A C 1
ATOM 1679 O O . LEU A 1 209 ? -15.591 -7.226 21.225 1.00 85.12 209 LEU A O 1
ATOM 1683 N N . HIS A 1 210 ? -14.078 -8.466 22.320 1.00 83.19 210 HIS A N 1
ATOM 1684 C CA . HIS A 1 210 ? -13.197 -8.650 21.166 1.00 83.19 210 HIS A CA 1
ATOM 1685 C C . HIS A 1 210 ? -13.859 -9.502 20.085 1.00 83.19 210 HIS A C 1
ATOM 1687 O O . HIS A 1 210 ? -13.821 -9.129 18.915 1.00 83.19 210 HIS A O 1
ATOM 1693 N N . GLY A 1 211 ? -14.476 -10.624 20.464 1.00 84.69 211 GLY A N 1
ATOM 1694 C CA . GLY A 1 211 ? -15.231 -11.473 19.544 1.00 84.69 211 GLY A CA 1
ATOM 1695 C C . GLY A 1 211 ? -16.341 -10.692 18.844 1.00 84.69 211 GLY A C 1
ATOM 1696 O O . GLY A 1 211 ? -16.408 -10.688 17.618 1.00 84.69 211 GLY A O 1
ATOM 1697 N N . LEU A 1 212 ? -17.129 -9.930 19.606 1.00 87.88 212 LEU A N 1
ATOM 1698 C CA . LEU A 1 212 ? -18.184 -9.082 19.057 1.00 87.88 212 LEU A CA 1
ATOM 1699 C C . LEU A 1 212 ? -17.636 -7.994 18.126 1.00 87.88 212 LEU A C 1
ATOM 1701 O O . LEU A 1 212 ? -18.193 -7.761 17.054 1.00 87.88 212 LEU A O 1
ATOM 1705 N N . TRP A 1 213 ? -16.536 -7.337 18.503 1.00 87.62 213 TRP A N 1
ATOM 1706 C CA . TRP A 1 213 ? -15.870 -6.363 17.638 1.00 87.62 213 TRP A CA 1
ATOM 1707 C C . TRP A 1 213 ? -15.426 -6.993 16.314 1.00 87.62 213 TRP A C 1
ATOM 1709 O O . TRP A 1 213 ? -15.670 -6.404 15.259 1.00 87.62 213 TRP A O 1
ATOM 1719 N N . VAL A 1 214 ? -14.812 -8.180 16.354 1.00 86.31 214 VAL A N 1
ATOM 1720 C CA . VAL A 1 214 ? -14.401 -8.919 15.152 1.00 86.31 214 VAL A CA 1
ATOM 1721 C C . VAL A 1 214 ? -15.613 -9.239 14.282 1.00 86.31 214 VAL A C 1
ATOM 1723 O O . VAL A 1 214 ? -15.589 -8.900 13.102 1.00 86.31 214 VAL A O 1
ATOM 1726 N N . ASP A 1 215 ? -16.697 -9.772 14.848 1.00 88.06 215 ASP A N 1
ATOM 1727 C CA . ASP A 1 215 ? -17.924 -10.088 14.106 1.00 88.06 215 ASP A CA 1
ATOM 1728 C C . ASP A 1 215 ? -18.525 -8.844 13.423 1.00 88.06 215 ASP A C 1
ATOM 1730 O O . ASP A 1 215 ? -18.901 -8.878 12.243 1.00 88.06 215 ASP A O 1
ATOM 1734 N N . CYS A 1 216 ? -18.601 -7.720 14.151 1.00 90.50 216 CYS A N 1
ATOM 1735 C CA . CYS A 1 216 ? -19.085 -6.444 13.624 1.00 90.50 216 CYS A CA 1
ATOM 1736 C C . CYS A 1 216 ? -18.175 -5.907 12.513 1.00 90.50 216 CYS A C 1
ATOM 1738 O O . CYS A 1 216 ? -18.667 -5.403 11.497 1.00 90.50 216 CYS A O 1
ATOM 1740 N N . TYR A 1 217 ? -16.858 -6.018 12.694 1.00 88.62 217 TYR A N 1
ATOM 1741 C CA . TYR A 1 217 ? -15.868 -5.589 11.717 1.00 88.62 217 TYR A CA 1
ATOM 1742 C C . TYR A 1 217 ? -15.903 -6.453 10.454 1.00 88.62 217 TYR A C 1
ATOM 1744 O O . TYR A 1 217 ? -15.912 -5.905 9.356 1.00 88.62 217 TYR A O 1
ATOM 1752 N N . GLU A 1 218 ? -15.979 -7.778 10.579 1.00 87.69 218 GLU A N 1
ATOM 1753 C CA . GLU A 1 218 ? -16.073 -8.707 9.448 1.00 87.69 218 GLU A CA 1
ATOM 1754 C C . GLU A 1 218 ? -17.325 -8.451 8.613 1.00 87.69 218 GLU A C 1
ATOM 1756 O O . GLU A 1 218 ? -17.245 -8.367 7.386 1.00 87.69 218 GLU A O 1
ATOM 1761 N N . HIS A 1 219 ? -18.469 -8.238 9.264 1.00 88.69 219 HIS A N 1
ATOM 1762 C CA . HIS A 1 219 ? -19.700 -7.880 8.567 1.00 88.69 219 HIS A CA 1
ATOM 1763 C C . HIS A 1 219 ? -19.589 -6.527 7.851 1.00 88.69 219 HIS A C 1
ATOM 1765 O O . HIS A 1 219 ? -19.944 -6.416 6.676 1.00 88.69 219 HIS A O 1
ATOM 1771 N N . ALA A 1 220 ? -19.076 -5.495 8.528 1.00 90.31 220 ALA A N 1
ATOM 1772 C CA . ALA A 1 220 ? -18.880 -4.176 7.926 1.00 90.31 220 ALA A CA 1
ATOM 1773 C C . ALA A 1 220 ? -17.887 -4.217 6.751 1.00 90.31 220 ALA A C 1
ATOM 1775 O O . ALA A 1 220 ? -18.072 -3.545 5.728 1.00 90.31 220 ALA A O 1
ATOM 1776 N N . TYR A 1 221 ? -16.839 -5.028 6.885 1.00 87.56 221 TYR A N 1
ATOM 1777 C CA . TYR A 1 221 ? -15.852 -5.264 5.845 1.00 87.56 221 TYR A CA 1
ATOM 1778 C C . TYR A 1 221 ? -16.481 -5.970 4.647 1.00 87.56 221 TYR A C 1
ATOM 1780 O O . TYR A 1 221 ? -16.324 -5.485 3.530 1.00 87.56 221 TYR A O 1
ATOM 1788 N N . ALA A 1 222 ? -17.226 -7.058 4.852 1.00 86.69 222 ALA A N 1
ATOM 1789 C CA . ALA A 1 222 ? -17.892 -7.783 3.773 1.00 86.69 222 ALA A CA 1
ATOM 1790 C C . ALA A 1 222 ? -18.839 -6.869 2.982 1.00 86.69 222 ALA A C 1
ATOM 1792 O O . ALA A 1 222 ? -18.806 -6.853 1.753 1.00 86.69 222 ALA A O 1
ATOM 1793 N N . GLU A 1 223 ? -19.622 -6.034 3.661 1.00 87.25 223 GLU A N 1
ATOM 1794 C CA . GLU A 1 223 ? -20.531 -5.105 2.984 1.00 87.25 223 GLU A CA 1
ATOM 1795 C C . GLU A 1 223 ? -19.815 -4.045 2.156 1.00 87.25 223 GLU A C 1
ATOM 1797 O O . GLU A 1 223 ? -20.297 -3.672 1.089 1.00 87.25 223 GLU A O 1
ATOM 1802 N N . THR A 1 224 ? -18.656 -3.576 2.617 1.00 84.62 224 THR A N 1
ATOM 1803 C CA . THR A 1 224 ? -17.942 -2.469 1.974 1.00 84.62 224 THR A CA 1
ATOM 1804 C C . THR A 1 224 ? -16.949 -2.949 0.914 1.00 84.62 224 THR A C 1
ATOM 1806 O O . THR A 1 224 ? -16.851 -2.354 -0.162 1.00 84.62 224 THR A O 1
ATOM 1809 N N . ALA A 1 225 ? -16.217 -4.034 1.172 1.00 80.19 225 ALA A N 1
ATOM 1810 C CA . ALA A 1 225 ? -15.128 -4.523 0.326 1.00 80.19 225 ALA A CA 1
ATOM 1811 C C . ALA A 1 225 ? -15.609 -4.999 -1.054 1.00 80.19 225 ALA A C 1
ATOM 1813 O O . ALA A 1 225 ? -14.898 -4.848 -2.052 1.00 80.19 225 ALA A O 1
ATOM 1814 N N . PHE A 1 226 ? -16.834 -5.528 -1.136 1.00 79.06 226 PHE A N 1
ATOM 1815 C CA . PHE A 1 226 ? -17.436 -5.959 -2.399 1.00 79.06 226 PHE A CA 1
ATOM 1816 C C . PHE A 1 226 ? -18.147 -4.832 -3.163 1.00 79.06 226 PHE A C 1
ATOM 1818 O O . PHE A 1 226 ? -18.652 -5.063 -4.262 1.00 79.06 226 PHE A O 1
ATOM 1825 N N . THR A 1 227 ? -18.161 -3.601 -2.643 1.00 89.19 227 THR A N 1
ATOM 1826 C CA . THR A 1 227 ? -18.749 -2.469 -3.368 1.00 89.19 227 THR A CA 1
ATOM 1827 C C . THR A 1 227 ? -17.890 -2.058 -4.562 1.00 89.19 227 THR A C 1
ATOM 1829 O O . THR A 1 227 ? -16.657 -2.008 -4.502 1.00 89.19 227 THR A O 1
ATOM 1832 N N . ALA A 1 228 ? -18.552 -1.665 -5.655 1.00 88.56 228 ALA A N 1
ATOM 1833 C CA . ALA A 1 228 ? -17.874 -1.115 -6.830 1.00 88.56 228 ALA A CA 1
ATOM 1834 C C . ALA A 1 228 ? -17.044 0.137 -6.485 1.00 88.56 228 ALA A C 1
ATOM 1836 O O . ALA A 1 228 ? -15.989 0.369 -7.074 1.00 88.56 228 ALA A O 1
ATOM 1837 N N . GLN A 1 229 ? -17.494 0.927 -5.505 1.00 87.88 229 GLN A N 1
ATOM 1838 C CA . GLN A 1 229 ? -16.805 2.130 -5.047 1.00 87.88 229 GLN A CA 1
ATOM 1839 C C . GLN A 1 229 ? -15.468 1.806 -4.371 1.00 87.88 229 GLN A C 1
ATOM 1841 O O . GLN A 1 229 ? -14.449 2.408 -4.725 1.00 87.88 229 GLN A O 1
ATOM 1846 N N . TYR A 1 230 ? -15.449 0.838 -3.449 1.00 87.44 230 TYR A N 1
ATOM 1847 C CA . TYR A 1 230 ? -14.223 0.410 -2.778 1.00 87.44 230 TYR A CA 1
ATOM 1848 C C . TYR A 1 230 ? -13.228 -0.206 -3.769 1.00 87.44 230 TYR A C 1
ATOM 1850 O O . TYR A 1 230 ? -12.059 0.184 -3.805 1.00 87.44 230 TYR A O 1
ATOM 1858 N N . GLN A 1 231 ? -13.699 -1.097 -4.649 1.00 88.88 231 GLN A N 1
ATOM 1859 C CA . GLN A 1 231 ? -12.864 -1.721 -5.680 1.00 88.88 231 GLN A CA 1
ATOM 1860 C C . GLN A 1 231 ? -12.258 -0.690 -6.641 1.00 88.88 231 GLN A C 1
ATOM 1862 O O . GLN A 1 231 ? -11.069 -0.762 -6.963 1.00 88.88 231 GLN A O 1
ATOM 1867 N N . ALA A 1 232 ? -13.041 0.309 -7.062 1.00 91.25 232 ALA A N 1
ATOM 1868 C CA . ALA A 1 232 ? -12.555 1.394 -7.906 1.00 91.25 232 ALA A CA 1
ATOM 1869 C C . ALA A 1 232 ? -11.503 2.257 -7.191 1.00 91.25 232 ALA A C 1
ATOM 1871 O O . ALA A 1 232 ? -10.485 2.602 -7.795 1.00 91.25 232 ALA A O 1
ATOM 1872 N N . ALA A 1 233 ? -11.706 2.579 -5.908 1.00 89.50 233 ALA A N 1
ATOM 1873 C CA . ALA A 1 233 ? -10.737 3.335 -5.115 1.00 89.50 233 ALA A CA 1
ATOM 1874 C C . ALA A 1 233 ? -9.417 2.562 -4.939 1.00 89.50 233 ALA A C 1
ATOM 1876 O O . ALA A 1 233 ? -8.346 3.120 -5.187 1.00 89.50 233 ALA A O 1
ATOM 1877 N N . HIS A 1 234 ? -9.494 1.269 -4.607 1.00 87.00 234 HIS A N 1
ATOM 1878 C CA . HIS A 1 234 ? -8.337 0.378 -4.491 1.00 87.00 234 HIS A CA 1
ATOM 1879 C C . HIS A 1 234 ? -7.565 0.254 -5.819 1.00 87.00 234 HIS A C 1
ATOM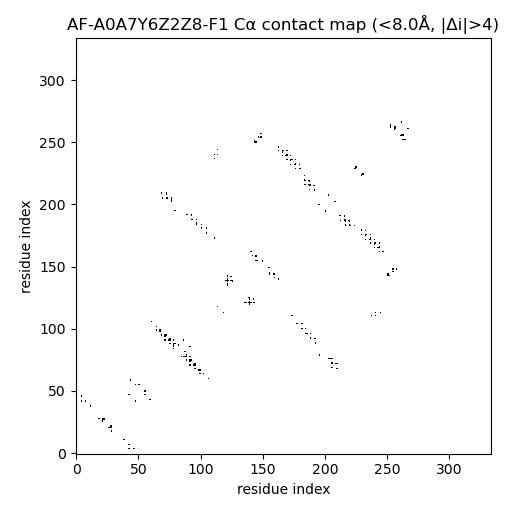 1881 O O . HIS A 1 234 ? -6.343 0.416 -5.874 1.00 87.00 234 HIS A O 1
ATOM 1887 N N . GLY A 1 235 ? -8.278 0.032 -6.928 1.00 90.12 235 GLY A N 1
ATOM 1888 C CA . GLY A 1 235 ? -7.677 -0.007 -8.261 1.00 90.12 235 GLY A CA 1
ATOM 1889 C C . GLY A 1 235 ? -7.009 1.317 -8.639 1.00 90.12 235 GLY A C 1
ATOM 1890 O O . GLY A 1 235 ? -5.904 1.323 -9.187 1.00 90.12 235 GLY A O 1
ATOM 1891 N N . ARG A 1 236 ? -7.637 2.454 -8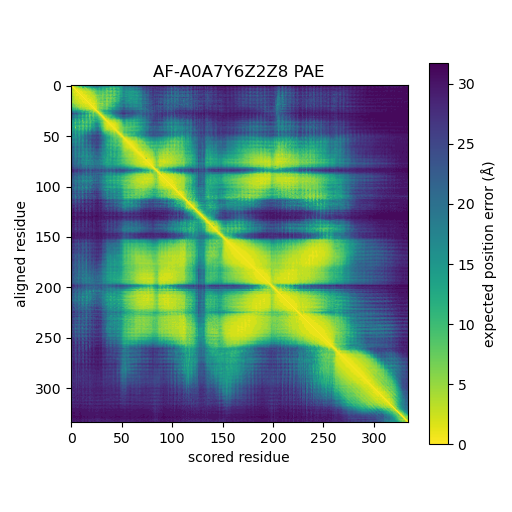.307 1.00 93.12 236 ARG A N 1
ATOM 1892 C CA . ARG A 1 236 ? -7.090 3.784 -8.594 1.00 93.12 236 ARG A CA 1
ATOM 1893 C C . ARG A 1 236 ? -5.794 4.048 -7.830 1.00 93.12 236 ARG A C 1
ATOM 1895 O O . ARG A 1 236 ? -4.829 4.474 -8.462 1.00 93.12 236 ARG A O 1
ATOM 1902 N N . VAL A 1 237 ? -5.745 3.782 -6.521 1.00 88.31 237 VAL A N 1
ATOM 1903 C CA . VAL A 1 237 ? -4.530 4.024 -5.719 1.00 88.31 237 VAL A CA 1
ATOM 1904 C C . VAL A 1 237 ? -3.376 3.129 -6.169 1.00 88.31 237 VAL A C 1
ATOM 1906 O O . VAL A 1 237 ? -2.262 3.620 -6.352 1.00 88.31 237 VAL A O 1
ATOM 1909 N N . SER A 1 238 ? -3.651 1.856 -6.473 1.00 88.38 238 SER A N 1
ATOM 1910 C CA . SER A 1 238 ? -2.654 0.926 -7.014 1.00 88.38 238 SER A CA 1
ATOM 1911 C C . SER A 1 238 ? -2.085 1.411 -8.350 1.00 88.38 238 SER A C 1
ATOM 1913 O O . SER A 1 238 ? -0.867 1.519 -8.518 1.00 88.38 238 SER A O 1
ATOM 1915 N N . ASN A 1 239 ? -2.958 1.808 -9.279 1.00 91.69 239 ASN A N 1
ATOM 1916 C CA . ASN A 1 239 ? -2.543 2.325 -10.581 1.00 91.69 239 ASN A CA 1
ATOM 1917 C C . ASN A 1 239 ? -1.736 3.624 -10.465 1.00 91.69 239 ASN A C 1
ATOM 1919 O O . ASN A 1 239 ? -0.711 3.765 -11.135 1.00 91.69 239 ASN A O 1
ATOM 1923 N N . ALA A 1 240 ? -2.171 4.568 -9.628 1.00 90.56 240 ALA A N 1
ATOM 1924 C CA . ALA A 1 240 ? -1.468 5.833 -9.425 1.00 90.56 240 ALA A CA 1
ATOM 1925 C C . ALA A 1 240 ? -0.075 5.610 -8.809 1.00 90.56 240 ALA A C 1
ATOM 1927 O O . ALA A 1 240 ? 0.917 6.150 -9.305 1.00 90.56 240 ALA A O 1
ATOM 1928 N N . LEU A 1 241 ? 0.029 4.726 -7.810 1.00 86.56 241 LEU A N 1
ATOM 1929 C CA . LEU A 1 241 ? 1.304 4.346 -7.201 1.00 86.56 241 LEU A CA 1
ATOM 1930 C C . LEU A 1 241 ? 2.245 3.672 -8.211 1.00 86.56 241 LEU A C 1
ATOM 1932 O O . LEU A 1 241 ? 3.436 3.984 -8.237 1.00 86.56 241 LEU A O 1
ATOM 1936 N N . MET A 1 242 ? 1.741 2.775 -9.067 1.00 87.81 242 MET A N 1
ATOM 1937 C CA . MET A 1 242 ? 2.565 2.128 -10.098 1.00 87.81 242 MET A CA 1
ATOM 1938 C C . MET A 1 242 ? 3.071 3.119 -11.144 1.00 87.81 242 MET A C 1
ATOM 1940 O O . MET A 1 242 ? 4.239 3.047 -11.530 1.00 87.81 242 MET A O 1
ATOM 1944 N N . LYS A 1 243 ? 2.234 4.071 -11.575 1.00 90.38 243 LYS A N 1
ATOM 1945 C CA . LYS A 1 243 ? 2.660 5.141 -12.490 1.00 90.38 243 LYS A CA 1
ATOM 1946 C C . LYS A 1 243 ? 3.767 5.993 -11.870 1.00 90.38 243 LYS A C 1
ATOM 1948 O O . LYS A 1 243 ? 4.768 6.251 -12.534 1.00 90.38 243 LYS A O 1
ATOM 1953 N N . LEU A 1 244 ? 3.618 6.372 -10.600 1.00 85.25 244 LEU A N 1
ATOM 1954 C CA . LEU A 1 244 ? 4.621 7.151 -9.875 1.00 85.25 244 LEU A CA 1
ATOM 1955 C C . LEU A 1 244 ? 5.940 6.377 -9.718 1.00 85.25 244 LEU A C 1
ATOM 1957 O O . LEU A 1 244 ? 7.007 6.913 -10.010 1.00 85.25 244 LEU A O 1
ATOM 1961 N N . ARG A 1 245 ? 5.880 5.096 -9.323 1.00 84.38 245 ARG A N 1
ATOM 1962 C CA . ARG A 1 245 ? 7.065 4.224 -9.213 1.00 84.38 245 ARG A CA 1
ATOM 1963 C C . ARG A 1 245 ? 7.793 4.084 -10.545 1.00 84.38 245 ARG A C 1
ATOM 1965 O O . ARG A 1 245 ? 9.015 4.198 -10.576 1.00 84.38 245 ARG A O 1
ATOM 1972 N N . LYS A 1 246 ? 7.046 3.868 -11.631 1.00 86.94 246 LYS A N 1
ATOM 1973 C CA . LYS A 1 246 ? 7.611 3.781 -12.978 1.00 86.94 246 LYS A CA 1
ATOM 1974 C C . LYS A 1 246 ? 8.332 5.075 -13.358 1.00 86.94 246 LYS A C 1
ATOM 1976 O O . LYS A 1 246 ? 9.478 5.014 -13.773 1.00 86.94 246 LYS A O 1
ATOM 1981 N N . PHE A 1 247 ? 7.701 6.228 -13.144 1.00 86.12 247 PHE A N 1
ATOM 1982 C CA . PHE A 1 247 ? 8.304 7.526 -13.449 1.00 86.12 247 PHE A CA 1
ATOM 1983 C C . PHE A 1 247 ? 9.622 7.761 -12.690 1.00 86.12 247 PHE A C 1
ATOM 1985 O O . PHE A 1 247 ? 10.611 8.171 -13.289 1.00 86.12 247 PHE A O 1
ATOM 1992 N N . ILE A 1 248 ? 9.666 7.452 -11.387 1.00 80.31 248 ILE A N 1
ATOM 1993 C CA . ILE A 1 248 ? 10.901 7.550 -10.585 1.00 80.31 248 ILE A CA 1
ATOM 1994 C C . ILE A 1 248 ? 11.983 6.620 -11.135 1.00 80.31 248 ILE A C 1
ATOM 1996 O O . ILE A 1 248 ? 13.152 6.992 -11.216 1.00 80.31 248 ILE A O 1
ATOM 2000 N N . GLN A 1 249 ? 11.599 5.394 -11.488 1.00 80.44 249 GLN A N 1
ATOM 2001 C CA . GLN A 1 249 ? 12.520 4.404 -12.023 1.00 80.44 249 GLN A CA 1
ATOM 2002 C C . GLN A 1 249 ? 13.114 4.848 -13.364 1.00 80.44 249 GLN A C 1
ATOM 2004 O O . GLN A 1 249 ? 14.326 4.745 -13.532 1.00 80.44 249 GLN A O 1
ATOM 2009 N N . ASP A 1 250 ? 12.290 5.390 -14.259 1.00 82.81 250 ASP A N 1
ATOM 2010 C CA . ASP A 1 250 ? 12.729 5.925 -15.548 1.00 82.81 250 ASP A CA 1
ATOM 2011 C C . ASP A 1 250 ? 13.690 7.116 -15.346 1.00 82.81 250 ASP A C 1
ATOM 2013 O O . ASP A 1 250 ? 14.743 7.179 -15.978 1.00 82.81 250 ASP A O 1
ATOM 2017 N N . LEU A 1 251 ? 13.389 8.025 -14.408 1.00 77.50 251 LEU A N 1
ATOM 2018 C CA . LEU A 1 251 ? 14.260 9.164 -14.086 1.00 77.50 251 LEU A CA 1
ATOM 2019 C C . LEU A 1 251 ? 15.635 8.715 -13.570 1.00 77.50 251 LEU A C 1
ATOM 2021 O O . LEU A 1 251 ? 16.668 9.237 -13.989 1.00 77.50 251 LEU A O 1
ATOM 2025 N N . ARG A 1 252 ? 15.650 7.720 -12.682 1.00 74.75 252 ARG A N 1
ATOM 2026 C CA . ARG A 1 252 ? 16.882 7.141 -12.140 1.00 74.75 252 ARG A CA 1
ATOM 2027 C C . ARG A 1 252 ? 17.711 6.456 -13.225 1.00 74.75 252 ARG A C 1
ATOM 2029 O O . ARG A 1 252 ? 18.932 6.569 -13.214 1.00 74.75 252 ARG A O 1
ATOM 2036 N N . ASP A 1 253 ? 17.067 5.752 -14.151 1.00 75.12 253 ASP A N 1
ATOM 2037 C CA . ASP A 1 253 ? 17.774 5.108 -15.256 1.00 75.12 253 ASP A CA 1
ATOM 2038 C C . ASP A 1 253 ? 18.472 6.176 -16.130 1.00 75.12 253 ASP A C 1
ATOM 2040 O O . ASP A 1 253 ? 19.659 6.044 -16.422 1.00 75.12 253 ASP A O 1
ATOM 2044 N N . VAL A 1 254 ? 17.824 7.314 -16.412 1.00 75.50 254 VAL A N 1
ATOM 2045 C CA . VAL A 1 254 ? 18.477 8.430 -17.129 1.00 75.50 254 VAL A CA 1
ATOM 2046 C C . VAL A 1 254 ? 19.678 9.004 -16.359 1.00 75.50 254 VAL A C 1
ATOM 2048 O O . VAL A 1 254 ? 20.720 9.282 -16.953 1.00 75.50 254 VAL A O 1
ATOM 2051 N N . GLN A 1 255 ? 19.576 9.158 -15.037 1.00 69.12 255 GLN A N 1
ATOM 2052 C CA . GLN A 1 255 ? 20.699 9.627 -14.212 1.00 69.12 255 GLN A CA 1
ATOM 2053 C C . GLN A 1 255 ? 21.877 8.649 -14.222 1.00 69.12 255 GLN A C 1
ATOM 2055 O O . GLN A 1 255 ? 23.030 9.059 -14.346 1.00 69.12 255 GLN A O 1
ATOM 2060 N N . PHE A 1 256 ? 21.604 7.351 -14.093 1.00 72.06 256 PHE A N 1
ATOM 2061 C CA . PHE A 1 256 ? 22.635 6.320 -14.135 1.00 72.06 256 PHE A CA 1
ATOM 2062 C C . PHE A 1 256 ? 23.323 6.261 -15.498 1.00 72.06 256 PHE A C 1
ATOM 2064 O O . PHE A 1 256 ? 24.546 6.149 -15.538 1.00 72.06 256 PHE A O 1
ATOM 2071 N N . GLU A 1 257 ? 22.580 6.427 -16.594 1.00 71.44 257 GLU A N 1
ATOM 2072 C CA . GLU A 1 257 ? 23.164 6.552 -17.934 1.00 71.44 257 GLU A CA 1
ATOM 2073 C C . GLU A 1 257 ? 24.084 7.770 -18.049 1.00 71.44 257 GLU A C 1
ATOM 2075 O O . GLU A 1 257 ? 25.192 7.649 -18.572 1.00 71.44 257 GLU A O 1
ATOM 2080 N N . ALA A 1 258 ? 23.681 8.920 -17.503 1.00 67.81 258 ALA A N 1
ATOM 2081 C CA . ALA A 1 258 ? 24.513 10.123 -17.494 1.00 67.81 258 ALA A CA 1
ATOM 2082 C C . ALA A 1 258 ? 25.804 9.964 -16.670 1.00 67.81 258 ALA A C 1
ATOM 2084 O O . ALA A 1 258 ? 26.823 10.572 -16.996 1.00 67.81 258 ALA A O 1
ATOM 2085 N N . LEU A 1 259 ? 25.783 9.119 -15.636 1.00 68.75 259 LEU A N 1
ATOM 2086 C CA . LEU A 1 259 ? 26.954 8.756 -14.829 1.00 68.75 259 LEU A CA 1
ATOM 2087 C C . LEU A 1 259 ? 27.788 7.615 -15.444 1.00 68.75 259 LEU A C 1
ATOM 2089 O O . LEU A 1 259 ? 28.770 7.181 -14.842 1.00 68.75 259 LEU A O 1
ATOM 2093 N N . GLY A 1 260 ? 27.413 7.110 -16.625 1.00 67.94 260 GLY A N 1
ATOM 2094 C CA . GLY A 1 260 ? 28.097 6.001 -17.295 1.00 67.94 260 GLY A CA 1
ATOM 2095 C C . GLY A 1 260 ? 27.874 4.634 -16.637 1.00 67.94 260 GLY A C 1
ATOM 2096 O O . GLY A 1 260 ? 28.612 3.687 -16.917 1.00 67.94 260 GLY A O 1
ATOM 2097 N N . LEU A 1 261 ? 26.874 4.511 -15.762 1.00 69.12 261 LEU A N 1
ATOM 2098 C CA . LEU A 1 261 ? 26.512 3.263 -15.099 1.00 69.12 261 LEU A CA 1
ATOM 2099 C C . LEU A 1 261 ? 25.568 2.444 -15.983 1.00 69.12 261 LEU A C 1
ATOM 2101 O O . LEU A 1 261 ? 24.666 2.969 -16.636 1.00 69.12 261 LEU A O 1
ATOM 2105 N N . ALA A 1 262 ? 25.750 1.123 -15.983 1.00 63.03 262 ALA A N 1
ATOM 2106 C CA . ALA A 1 262 ? 24.863 0.225 -16.709 1.00 63.03 262 ALA A CA 1
ATOM 2107 C C . ALA A 1 262 ? 23.481 0.181 -16.036 1.00 63.03 262 ALA A C 1
ATOM 2109 O O . ALA A 1 262 ? 23.324 -0.361 -14.941 1.00 63.03 262 ALA A O 1
ATOM 2110 N N . THR A 1 263 ? 22.465 0.721 -16.708 1.00 71.25 263 THR A N 1
ATOM 2111 C CA . THR A 1 263 ? 21.064 0.600 -16.289 1.00 71.25 263 THR A CA 1
ATOM 2112 C C . THR A 1 263 ? 20.503 -0.776 -16.611 1.00 71.25 263 THR A C 1
ATOM 2114 O O . THR A 1 263 ? 21.024 -1.507 -17.456 1.00 71.25 263 THR A O 1
ATOM 2117 N N . ARG A 1 264 ? 19.384 -1.143 -15.976 1.00 68.50 264 ARG A N 1
ATOM 2118 C CA . ARG A 1 264 ? 18.674 -2.392 -16.296 1.00 68.50 264 ARG A CA 1
ATOM 2119 C C . ARG A 1 264 ? 18.251 -2.431 -17.768 1.00 68.50 264 ARG A C 1
ATOM 2121 O O . ARG A 1 264 ? 18.363 -3.475 -18.407 1.00 68.50 264 ARG A O 1
ATOM 2128 N N . GLN A 1 265 ? 17.797 -1.301 -18.313 1.00 68.50 265 GLN A N 1
ATOM 2129 C CA . GLN A 1 265 ? 17.465 -1.178 -19.733 1.00 68.50 265 GLN A CA 1
ATOM 2130 C C . GLN A 1 265 ? 18.708 -1.255 -20.627 1.00 68.50 265 GLN A C 1
ATOM 2132 O O . GLN A 1 265 ? 18.691 -1.988 -21.620 1.00 68.50 265 GLN A O 1
ATOM 2137 N N . GLY A 1 266 ? 19.800 -0.581 -20.255 1.00 66.00 266 GLY A N 1
ATOM 2138 C CA . GLY A 1 266 ? 21.075 -0.657 -20.967 1.00 66.00 266 GLY A CA 1
ATOM 2139 C C . GLY A 1 266 ? 21.635 -2.080 -21.016 1.00 66.00 266 GLY A C 1
ATOM 2140 O O . GLY A 1 266 ? 22.023 -2.557 -22.083 1.00 66.00 266 GLY A O 1
ATOM 2141 N N . LEU A 1 267 ? 21.590 -2.804 -19.894 1.00 74.62 267 LEU A N 1
ATOM 2142 C CA . LEU A 1 267 ? 22.025 -4.198 -19.803 1.00 74.62 267 LEU A CA 1
ATOM 2143 C C . LEU A 1 267 ? 21.141 -5.128 -20.641 1.00 74.62 267 LEU A C 1
ATOM 2145 O O . LEU A 1 267 ? 21.667 -5.934 -21.405 1.00 74.62 267 LEU A O 1
ATOM 2149 N N . ASN A 1 268 ? 19.814 -4.997 -20.553 1.00 74.38 268 ASN A N 1
ATOM 2150 C CA . ASN A 1 268 ? 18.889 -5.782 -21.377 1.00 74.38 268 ASN A CA 1
ATOM 2151 C C . ASN A 1 268 ? 19.139 -5.549 -22.871 1.00 74.38 268 ASN A C 1
ATOM 2153 O O . ASN A 1 268 ? 19.283 -6.502 -23.634 1.00 74.38 268 ASN A O 1
ATOM 2157 N N . THR A 1 269 ? 19.288 -4.287 -23.275 1.00 75.69 269 THR A N 1
ATOM 2158 C CA . THR A 1 269 ? 19.588 -3.915 -24.663 1.00 75.69 269 THR A CA 1
ATOM 2159 C C . THR A 1 269 ? 20.937 -4.482 -25.111 1.00 75.69 269 THR A C 1
ATOM 2161 O O . THR A 1 269 ? 21.073 -4.974 -26.233 1.00 75.69 269 THR A O 1
ATOM 2164 N N . ALA A 1 270 ? 21.952 -4.455 -24.243 1.00 72.50 270 ALA A N 1
ATOM 2165 C CA . ALA A 1 270 ? 23.259 -5.040 -24.524 1.00 72.50 270 ALA A CA 1
ATOM 2166 C C . ALA A 1 270 ? 23.178 -6.566 -24.694 1.00 72.50 270 ALA A C 1
ATOM 2168 O O . ALA A 1 270 ? 23.761 -7.105 -25.636 1.00 72.50 270 ALA A O 1
ATOM 2169 N N . LEU A 1 271 ? 22.413 -7.256 -23.842 1.00 80.12 271 LEU A N 1
ATOM 2170 C CA . LEU A 1 271 ? 22.177 -8.699 -23.934 1.00 80.12 271 LEU A CA 1
ATOM 2171 C C . LEU A 1 271 ? 21.419 -9.072 -25.215 1.00 80.12 271 LEU A C 1
ATOM 2173 O O . LEU A 1 271 ? 21.798 -10.023 -25.902 1.00 80.12 271 LEU A O 1
ATOM 2177 N N . GLU A 1 272 ? 20.398 -8.303 -25.592 1.00 84.81 272 GLU A N 1
ATOM 2178 C CA . GLU A 1 272 ? 19.675 -8.487 -26.853 1.00 84.81 272 GLU A CA 1
ATOM 2179 C C . GLU A 1 272 ? 20.595 -8.306 -28.063 1.00 84.81 272 GLU A C 1
ATOM 2181 O O . GLU A 1 272 ? 20.620 -9.149 -28.968 1.00 84.81 272 GLU A O 1
ATOM 2186 N N . ARG A 1 273 ? 21.413 -7.246 -28.064 1.00 80.88 273 ARG A N 1
ATOM 2187 C CA . ARG A 1 273 ? 22.416 -7.001 -29.111 1.00 80.88 273 ARG A CA 1
ATOM 2188 C C . ARG A 1 273 ? 23.438 -8.130 -29.176 1.00 80.88 273 ARG A C 1
ATOM 2190 O O . ARG A 1 273 ? 23.722 -8.620 -30.266 1.00 80.88 273 ARG A O 1
ATOM 2197 N N . GLN A 1 274 ? 23.937 -8.602 -28.035 1.00 89.00 274 GLN A N 1
ATOM 2198 C CA . GLN A 1 274 ? 24.858 -9.735 -27.966 1.00 89.00 274 GLN A CA 1
ATOM 2199 C C . GLN A 1 274 ? 24.223 -11.006 -28.544 1.00 89.00 274 GLN A C 1
ATOM 2201 O O . GLN A 1 274 ? 24.861 -11.732 -29.310 1.00 89.00 274 GLN A O 1
ATOM 2206 N N . HIS A 1 275 ? 22.960 -11.282 -28.213 1.00 90.38 275 HIS A N 1
ATOM 2207 C CA . HIS A 1 275 ? 22.241 -12.435 -28.742 1.00 90.38 275 HIS A CA 1
ATOM 2208 C C . HIS A 1 275 ? 22.037 -12.329 -30.262 1.00 90.38 275 HIS A C 1
ATOM 2210 O O . HIS A 1 275 ? 22.253 -13.307 -30.986 1.00 90.38 275 HIS A O 1
ATOM 2216 N N . LYS A 1 276 ? 21.690 -11.137 -30.763 1.00 90.12 276 LYS A N 1
ATOM 2217 C CA . LYS A 1 276 ? 21.556 -10.859 -32.200 1.00 90.12 276 LYS A CA 1
ATOM 2218 C C . LYS A 1 276 ? 22.885 -11.036 -32.938 1.00 90.12 276 LYS A C 1
ATOM 2220 O O . LYS A 1 276 ? 22.914 -11.718 -33.959 1.00 90.12 276 LYS A O 1
ATOM 2225 N N . LEU A 1 277 ? 23.985 -10.525 -32.383 1.00 91.06 277 LEU A N 1
ATOM 2226 C CA . LEU A 1 277 ? 25.333 -10.704 -32.932 1.00 91.06 277 LEU A CA 1
ATOM 2227 C C . LEU A 1 277 ? 25.739 -12.181 -32.967 1.00 91.06 277 LEU A C 1
ATOM 2229 O O . LEU A 1 277 ? 26.211 -12.661 -33.992 1.00 91.06 277 LEU A O 1
ATOM 2233 N N . ARG A 1 278 ? 25.486 -12.947 -31.896 1.00 91.75 278 ARG A N 1
ATOM 2234 C CA . ARG A 1 278 ? 25.747 -14.400 -31.877 1.00 91.75 278 ARG A CA 1
ATOM 2235 C C . ARG A 1 278 ? 24.974 -15.138 -32.971 1.00 91.75 278 ARG A C 1
ATOM 2237 O O . ARG A 1 278 ? 25.522 -16.049 -33.589 1.00 91.75 278 ARG A O 1
ATOM 2244 N N . LYS A 1 279 ? 23.717 -14.758 -33.226 1.00 93.69 279 LYS A N 1
ATOM 2245 C CA . LYS A 1 279 ? 22.917 -15.317 -34.329 1.00 93.69 279 LYS A CA 1
ATOM 2246 C C . LYS A 1 279 ? 23.510 -14.963 -35.694 1.00 93.69 279 LYS A C 1
ATOM 2248 O O . LYS A 1 279 ? 23.681 -15.864 -36.509 1.00 93.69 279 LYS A O 1
ATOM 2253 N N . GLN A 1 280 ? 23.880 -13.701 -35.908 1.00 92.50 280 GLN A N 1
ATOM 2254 C CA . GLN A 1 280 ? 24.508 -13.247 -37.154 1.00 92.50 280 GLN A CA 1
ATOM 2255 C C . GLN A 1 280 ? 25.843 -13.953 -37.417 1.00 92.50 280 GLN A C 1
ATOM 2257 O O . GLN A 1 280 ? 26.060 -14.442 -38.518 1.00 92.50 280 GLN A O 1
ATOM 2262 N N . VAL A 1 281 ? 26.701 -14.102 -36.402 1.00 94.19 281 VAL A N 1
ATOM 2263 C CA . VAL A 1 281 ? 27.974 -14.834 -36.528 1.00 94.19 281 VAL A CA 1
ATOM 2264 C C . VAL A 1 281 ? 27.738 -16.291 -36.923 1.00 94.19 281 VAL A C 1
ATOM 2266 O O . VAL A 1 281 ? 28.394 -16.786 -37.834 1.00 94.19 281 VAL A O 1
ATOM 2269 N N . ARG A 1 282 ? 26.775 -16.980 -36.294 1.00 93.00 282 ARG A N 1
ATOM 2270 C CA . ARG A 1 282 ? 26.429 -18.363 -36.668 1.00 93.00 282 ARG A CA 1
ATOM 2271 C C . ARG A 1 282 ? 25.900 -18.460 -38.097 1.00 93.00 282 ARG A C 1
ATOM 2273 O O . ARG A 1 282 ? 26.190 -19.438 -38.775 1.00 93.00 282 ARG A O 1
ATOM 2280 N N . GLN A 1 283 ? 25.120 -17.478 -38.541 1.00 93.69 283 GLN A N 1
ATOM 2281 C CA . GLN A 1 283 ? 24.612 -17.433 -39.907 1.00 93.69 283 GLN A CA 1
ATOM 2282 C C . GLN A 1 283 ? 25.750 -17.234 -40.917 1.00 93.69 283 GLN A C 1
ATOM 2284 O O . GLN A 1 283 ? 25.885 -18.043 -41.828 1.00 93.69 283 GLN A O 1
ATOM 2289 N N . LEU A 1 284 ? 26.630 -16.256 -40.693 1.00 92.75 284 LEU A N 1
ATOM 2290 C CA . LEU A 1 284 ? 27.798 -16.023 -41.548 1.00 92.75 284 LEU A CA 1
ATOM 2291 C C . LEU A 1 284 ? 28.735 -17.237 -41.591 1.00 92.75 284 LEU A C 1
ATOM 2293 O O . LEU A 1 284 ? 29.261 -17.573 -42.644 1.00 92.75 284 LEU A O 1
ATOM 2297 N N . GLN A 1 285 ? 28.924 -17.935 -40.467 1.00 92.62 285 GLN A N 1
ATOM 2298 C CA . GLN A 1 285 ? 29.708 -19.174 -40.433 1.00 92.62 285 GLN A CA 1
ATOM 2299 C C . GLN A 1 285 ? 29.088 -20.284 -41.291 1.00 92.62 285 GLN A C 1
ATOM 2301 O O . GLN A 1 285 ? 29.827 -21.017 -41.945 1.00 92.62 285 GLN A O 1
ATOM 2306 N N . ARG A 1 286 ? 27.753 -20.406 -41.315 1.00 92.50 286 ARG A N 1
ATOM 2307 C CA . ARG A 1 286 ? 27.053 -21.365 -42.186 1.00 92.50 286 ARG A CA 1
ATOM 2308 C C . ARG A 1 286 ? 27.195 -20.987 -43.655 1.00 92.50 286 ARG A C 1
ATOM 2310 O O . ARG A 1 286 ? 27.578 -21.834 -44.449 1.00 92.50 286 ARG A O 1
ATOM 2317 N N . GLU A 1 287 ? 26.986 -19.719 -43.996 1.00 92.00 287 GLU A N 1
ATOM 2318 C CA . GLU A 1 287 ? 27.148 -19.215 -45.367 1.00 92.00 287 GLU A CA 1
ATOM 2319 C C . GLU A 1 287 ? 28.596 -19.394 -45.867 1.00 92.00 287 GLU A C 1
ATOM 2321 O O . GLU A 1 287 ? 28.828 -19.817 -47.001 1.00 92.00 287 GLU A O 1
ATOM 2326 N N . LEU A 1 288 ? 29.596 -19.163 -45.008 1.00 92.06 288 LEU A N 1
ATOM 2327 C CA . LEU A 1 288 ? 31.002 -19.438 -45.318 1.00 92.06 288 LEU A CA 1
ATOM 2328 C C . LEU A 1 288 ? 31.291 -20.935 -45.491 1.00 92.06 288 LEU A C 1
ATOM 2330 O O . LEU A 1 288 ? 32.063 -21.308 -46.371 1.00 92.06 288 LEU A O 1
ATOM 2334 N N . ALA A 1 289 ? 30.692 -21.802 -44.674 1.00 91.69 289 ALA A N 1
ATOM 2335 C CA . ALA A 1 289 ? 30.853 -23.246 -44.824 1.00 91.69 289 ALA A CA 1
ATOM 2336 C C . ALA A 1 289 ? 30.215 -23.749 -46.129 1.00 91.69 289 ALA A C 1
ATOM 2338 O O . ALA A 1 289 ? 30.833 -24.520 -46.857 1.00 91.69 289 ALA A O 1
ATOM 2339 N N . GLU A 1 290 ? 29.019 -23.266 -46.468 1.00 92.19 290 GLU A N 1
ATOM 2340 C CA . GLU A 1 290 ? 28.330 -23.608 -47.714 1.00 92.19 290 GLU A CA 1
ATOM 2341 C C . GLU A 1 290 ? 29.087 -23.114 -48.950 1.00 92.19 290 GLU A C 1
ATOM 2343 O O . GLU A 1 290 ? 29.223 -23.847 -49.928 1.00 92.19 290 GLU A O 1
ATOM 2348 N N . THR A 1 291 ? 29.606 -21.884 -48.921 1.00 91.12 291 THR A N 1
ATOM 2349 C CA . THR A 1 291 ? 30.411 -21.347 -50.029 1.00 91.12 291 THR A CA 1
ATOM 2350 C C . THR A 1 291 ? 31.715 -22.118 -50.202 1.00 91.12 291 THR A C 1
ATOM 2352 O O . THR A 1 291 ? 32.055 -22.458 -51.333 1.00 91.12 291 THR A O 1
ATOM 2355 N N . ARG A 1 292 ? 32.406 -22.479 -49.111 1.00 88.62 292 ARG A N 1
ATOM 2356 C CA . ARG A 1 292 ? 33.587 -23.359 -49.167 1.00 88.62 292 ARG A CA 1
ATOM 2357 C C . ARG A 1 292 ? 33.254 -24.729 -49.748 1.00 88.62 292 ARG A C 1
ATOM 2359 O O . ARG A 1 292 ? 33.929 -25.147 -50.678 1.00 88.62 292 ARG A O 1
ATOM 2366 N N . ALA A 1 293 ? 32.179 -25.369 -49.291 1.00 88.19 293 ALA A N 1
ATOM 2367 C CA . ALA A 1 293 ? 31.749 -26.663 -49.819 1.00 88.19 293 ALA A CA 1
ATOM 2368 C C . ALA A 1 293 ? 31.408 -26.599 -51.320 1.00 88.19 293 ALA A C 1
ATOM 2370 O O . ALA A 1 293 ? 31.749 -27.508 -52.073 1.00 88.19 293 ALA A O 1
ATOM 2371 N N . ARG A 1 294 ? 30.777 -25.512 -51.789 1.00 86.88 294 ARG A N 1
ATOM 2372 C CA . ARG A 1 294 ? 30.514 -25.297 -53.225 1.00 86.88 294 ARG A CA 1
ATOM 2373 C C . ARG A 1 294 ? 31.799 -25.116 -54.029 1.00 86.88 294 ARG A C 1
ATOM 2375 O O . ARG A 1 294 ? 31.899 -25.654 -55.129 1.00 86.88 294 ARG A O 1
ATOM 2382 N N . LEU A 1 295 ? 32.768 -24.374 -53.492 1.00 88.50 295 LEU A N 1
ATOM 2383 C CA . LEU A 1 295 ? 34.072 -24.195 -54.132 1.00 88.50 295 LEU A CA 1
ATOM 2384 C C . LEU A 1 295 ? 34.836 -25.520 -54.204 1.00 88.50 295 LEU A C 1
ATOM 2386 O O . LEU A 1 295 ? 35.302 -25.879 -55.282 1.00 88.50 295 LEU A O 1
ATOM 2390 N N . GLU A 1 296 ? 34.888 -26.285 -53.114 1.00 87.31 296 GLU A N 1
ATOM 2391 C CA . GLU A 1 296 ? 35.506 -27.615 -53.082 1.00 87.31 296 GLU A CA 1
ATOM 2392 C C . GLU A 1 296 ? 34.839 -28.576 -54.074 1.00 87.31 296 GLU A C 1
ATOM 2394 O O . GLU A 1 296 ? 35.531 -29.216 -54.861 1.00 87.31 296 GLU A O 1
ATOM 2399 N N . ALA A 1 297 ? 33.504 -28.611 -54.124 1.00 84.88 297 ALA A N 1
ATOM 2400 C CA . ALA A 1 297 ? 32.768 -29.425 -55.090 1.00 84.88 297 ALA A CA 1
ATOM 2401 C C . ALA A 1 297 ? 33.060 -29.013 -56.546 1.00 84.88 297 ALA A C 1
ATOM 2403 O O . ALA A 1 297 ? 33.214 -29.873 -57.412 1.00 84.88 297 ALA A O 1
ATOM 2404 N N . SER A 1 298 ? 33.174 -27.708 -56.826 1.00 85.00 298 SER A N 1
ATOM 2405 C CA . SER A 1 298 ? 33.546 -27.215 -58.160 1.00 85.00 298 SER A CA 1
ATOM 2406 C C . SER A 1 298 ? 34.986 -27.573 -58.543 1.00 85.00 298 SER A C 1
ATOM 2408 O O . SER A 1 298 ? 35.234 -27.950 -59.688 1.00 85.00 298 SER A O 1
ATOM 2410 N N . ALA A 1 299 ? 35.920 -27.527 -57.588 1.00 85.00 299 ALA A N 1
ATOM 2411 C CA . ALA A 1 299 ? 37.310 -27.914 -57.803 1.00 85.00 299 ALA A CA 1
ATOM 2412 C C . ALA A 1 299 ? 37.436 -29.423 -58.065 1.00 85.00 299 ALA A C 1
ATOM 2414 O O . ALA A 1 299 ? 38.079 -29.825 -59.031 1.00 85.00 299 ALA A O 1
ATOM 2415 N N . GLN A 1 300 ? 36.745 -30.249 -57.273 1.00 83.50 300 GLN A N 1
ATOM 2416 C CA . GLN A 1 300 ? 36.681 -31.700 -57.471 1.00 83.50 300 GLN A CA 1
ATOM 2417 C C . GLN A 1 300 ? 36.036 -32.066 -58.812 1.00 83.50 300 GLN A C 1
ATOM 2419 O O . GLN A 1 300 ? 36.525 -32.952 -59.507 1.00 83.50 300 GLN A O 1
ATOM 2424 N N . ALA A 1 301 ? 34.967 -31.373 -59.218 1.00 83.88 301 ALA A N 1
ATOM 2425 C CA . ALA A 1 301 ? 34.353 -31.583 -60.528 1.00 83.88 301 ALA A CA 1
ATOM 2426 C C . ALA A 1 301 ? 35.332 -31.266 -61.673 1.00 83.88 301 ALA A C 1
ATOM 2428 O O . ALA A 1 301 ? 35.452 -32.051 -62.613 1.00 83.88 301 ALA A O 1
ATOM 2429 N N . ALA A 1 302 ? 36.086 -30.167 -61.563 1.00 83.88 302 ALA A N 1
ATOM 2430 C CA . ALA A 1 302 ? 37.103 -29.803 -62.546 1.00 83.88 302 ALA A CA 1
ATOM 2431 C C . ALA A 1 302 ? 38.252 -30.827 -62.616 1.00 83.88 302 ALA A C 1
ATOM 2433 O O . ALA A 1 302 ? 38.719 -31.151 -63.709 1.00 83.88 302 ALA A O 1
ATOM 2434 N N . GLU A 1 303 ? 38.680 -31.367 -61.472 1.00 84.12 303 GLU A N 1
ATOM 2435 C CA . GLU A 1 303 ? 39.712 -32.407 -61.392 1.00 84.12 303 GLU A CA 1
ATOM 2436 C C . GLU A 1 303 ? 39.232 -33.735 -61.996 1.00 84.12 303 GLU A C 1
ATOM 2438 O O . GLU A 1 303 ? 39.932 -34.338 -62.809 1.00 84.12 303 GLU A O 1
ATOM 2443 N N . VAL A 1 304 ? 37.996 -34.154 -61.703 1.00 85.38 304 VAL A N 1
ATOM 2444 C CA . VAL A 1 304 ? 37.379 -35.342 -62.317 1.00 85.38 304 VAL A CA 1
ATOM 2445 C C . VAL A 1 304 ? 37.277 -35.188 -63.837 1.00 85.38 304 VAL A C 1
ATOM 2447 O O . VAL A 1 304 ? 37.565 -36.134 -64.573 1.00 85.38 304 VAL A O 1
ATOM 2450 N N . ASP A 1 305 ? 36.916 -34.005 -64.332 1.00 85.56 305 ASP A N 1
ATOM 2451 C CA . ASP A 1 305 ? 36.846 -33.736 -65.771 1.00 85.56 305 ASP A CA 1
ATOM 2452 C C . ASP A 1 305 ? 38.226 -33.682 -66.444 1.00 85.56 305 ASP A C 1
ATOM 2454 O O . ASP A 1 305 ? 38.341 -33.999 -67.634 1.00 85.56 305 ASP A O 1
ATOM 2458 N N . ALA A 1 306 ? 39.277 -33.298 -65.716 1.00 85.88 306 ALA A N 1
ATOM 2459 C CA . ALA A 1 306 ? 40.657 -33.373 -66.191 1.00 85.88 306 ALA A CA 1
ATOM 2460 C C . ALA A 1 306 ? 41.139 -34.832 -66.268 1.00 85.88 306 ALA A C 1
ATOM 2462 O O . ALA A 1 306 ? 41.598 -35.267 -67.325 1.00 85.88 306 ALA A O 1
ATOM 2463 N N . LEU A 1 307 ? 40.921 -35.621 -65.210 1.00 85.69 307 LEU A N 1
ATOM 2464 C CA . LEU A 1 307 ? 41.266 -37.047 -65.170 1.00 85.69 307 LEU A CA 1
ATOM 2465 C C . LEU A 1 307 ? 40.517 -37.849 -66.243 1.00 85.69 307 LEU A C 1
ATOM 2467 O O . LEU A 1 307 ? 41.090 -38.724 -66.889 1.00 85.69 307 LEU A O 1
ATOM 2471 N N . ARG A 1 308 ? 39.242 -37.534 -66.502 1.00 84.81 308 ARG A N 1
ATOM 2472 C CA . ARG A 1 308 ? 38.472 -38.154 -67.597 1.00 84.81 308 ARG A CA 1
ATOM 2473 C C . ARG A 1 308 ? 39.083 -37.877 -68.968 1.00 84.81 308 ARG A C 1
ATOM 2475 O O . ARG A 1 308 ? 39.109 -38.778 -69.807 1.00 84.81 308 ARG A O 1
ATOM 2482 N N . ARG A 1 309 ? 39.575 -36.656 -69.200 1.00 84.94 309 ARG A N 1
ATOM 2483 C CA . ARG A 1 309 ? 40.262 -36.283 -70.447 1.00 84.94 309 ARG A CA 1
ATOM 2484 C C . ARG A 1 309 ? 41.596 -37.011 -70.598 1.00 84.94 309 ARG A C 1
ATOM 2486 O O . ARG A 1 309 ? 41.894 -37.483 -71.691 1.00 84.94 309 ARG A O 1
ATOM 2493 N N . GLU A 1 310 ? 42.348 -37.160 -69.513 1.00 82.12 310 GLU A N 1
ATOM 2494 C CA . GLU A 1 310 ? 43.618 -37.891 -69.502 1.00 82.12 310 GLU A CA 1
ATOM 2495 C C . GLU A 1 310 ? 43.428 -39.401 -69.719 1.00 82.12 310 GLU A C 1
ATOM 2497 O O . GLU A 1 310 ? 44.120 -40.017 -70.524 1.00 82.12 310 GLU A O 1
ATOM 2502 N N . ILE A 1 311 ? 42.415 -40.013 -69.102 1.00 82.75 311 ILE A N 1
ATOM 2503 C CA . ILE A 1 311 ? 42.070 -41.417 -69.372 1.00 82.75 311 ILE A CA 1
ATOM 2504 C C . ILE A 1 311 ? 41.646 -41.600 -70.835 1.00 82.75 311 ILE A C 1
ATOM 2506 O O . ILE A 1 311 ? 41.994 -42.605 -71.459 1.00 82.75 311 ILE A O 1
ATOM 2510 N N . ALA A 1 312 ? 40.899 -40.651 -71.405 1.00 83.62 312 ALA A N 1
ATOM 2511 C CA . ALA A 1 312 ? 40.494 -40.712 -72.805 1.00 83.62 312 ALA A CA 1
ATOM 2512 C C . ALA A 1 312 ? 41.697 -40.630 -73.760 1.00 83.62 312 ALA A C 1
ATOM 2514 O O . ALA A 1 312 ? 41.762 -41.411 -74.712 1.00 83.62 312 ALA A O 1
ATOM 2515 N N . SER A 1 313 ? 42.668 -39.751 -73.491 1.00 82.50 313 SER A N 1
ATOM 2516 C CA . SER A 1 313 ? 43.887 -39.645 -74.303 1.00 82.50 313 SER A CA 1
ATOM 2517 C C . SER A 1 313 ? 44.795 -40.870 -74.150 1.00 82.50 313 SER A C 1
ATOM 2519 O O . SER A 1 313 ? 45.299 -41.380 -75.149 1.00 82.50 313 SER A O 1
ATOM 2521 N N . LEU A 1 314 ? 44.937 -41.418 -72.938 1.00 80.69 314 LEU A N 1
ATOM 2522 C CA . LEU A 1 314 ? 45.696 -42.650 -72.692 1.00 80.69 314 LEU A CA 1
ATOM 2523 C C . LEU A 1 314 ? 45.067 -43.868 -73.378 1.00 80.69 314 LEU A C 1
ATOM 2525 O O . LEU A 1 314 ? 45.784 -44.692 -73.942 1.00 80.69 314 LEU A O 1
ATOM 2529 N N . ARG A 1 315 ? 43.732 -43.976 -73.398 1.00 76.44 315 ARG A N 1
ATOM 2530 C CA . ARG A 1 315 ? 43.029 -45.030 -74.152 1.00 76.44 315 ARG A CA 1
ATOM 2531 C C . ARG A 1 315 ? 43.272 -44.920 -75.655 1.00 76.44 315 ARG A C 1
ATOM 2533 O O . ARG A 1 315 ? 43.490 -45.942 -76.301 1.00 76.44 315 ARG A O 1
ATOM 2540 N N . GLN A 1 316 ? 43.268 -43.705 -76.203 1.00 76.50 316 GLN A N 1
ATOM 2541 C CA . GLN A 1 316 ? 43.593 -43.478 -77.614 1.00 76.50 316 GLN A CA 1
ATOM 2542 C C . GLN A 1 316 ? 45.048 -43.854 -77.922 1.00 76.50 316 GLN A C 1
ATOM 2544 O O . GLN A 1 316 ? 45.294 -44.575 -78.889 1.00 76.50 316 GLN A O 1
ATOM 2549 N N . ALA A 1 317 ? 45.997 -43.462 -77.067 1.00 72.00 317 ALA A N 1
ATOM 2550 C CA . ALA A 1 317 ? 47.401 -43.841 -77.206 1.00 72.00 317 ALA A CA 1
ATOM 2551 C C . ALA A 1 317 ? 47.595 -45.366 -77.139 1.00 72.00 317 ALA A C 1
ATOM 2553 O O . ALA A 1 317 ? 48.273 -45.931 -77.988 1.00 72.00 317 ALA A O 1
ATOM 2554 N N . PHE A 1 318 ? 46.934 -46.054 -76.203 1.00 71.31 318 PHE A N 1
ATOM 2555 C CA . PHE A 1 318 ? 47.008 -47.513 -76.086 1.00 71.31 318 PHE A CA 1
ATOM 2556 C C . PHE A 1 318 ? 46.428 -48.233 -77.313 1.00 71.31 318 PHE A C 1
ATOM 2558 O O . PHE A 1 318 ? 47.019 -49.199 -77.790 1.00 71.31 318 PHE A O 1
ATOM 2565 N N . SER A 1 319 ? 45.322 -47.730 -77.876 1.00 67.75 319 SER A N 1
ATOM 2566 C CA . SER A 1 319 ? 44.750 -48.272 -79.118 1.00 67.75 319 SER A CA 1
ATOM 2567 C C . SER A 1 319 ? 45.644 -48.063 -80.348 1.00 67.75 319 SER A C 1
ATOM 2569 O O . SER A 1 319 ? 45.608 -48.868 -81.276 1.00 67.75 319 SER A O 1
ATOM 2571 N N . ALA A 1 320 ? 46.481 -47.019 -80.346 1.00 60.38 320 ALA A N 1
ATOM 2572 C CA . ALA A 1 320 ? 47.472 -46.786 -81.393 1.00 60.38 320 ALA A CA 1
ATOM 2573 C C . ALA A 1 320 ? 48.675 -47.740 -81.269 1.00 60.38 320 ALA A C 1
ATOM 2575 O O . ALA A 1 320 ? 49.205 -48.184 -82.284 1.00 60.38 320 ALA A O 1
ATOM 2576 N N . THR A 1 321 ? 49.070 -48.112 -80.046 1.00 57.69 321 THR A N 1
ATOM 2577 C CA . THR A 1 321 ? 50.175 -49.055 -79.797 1.00 57.69 321 THR A CA 1
ATOM 2578 C C . THR A 1 321 ? 49.765 -50.518 -80.004 1.00 57.69 321 THR A C 1
ATOM 2580 O O . THR A 1 321 ? 50.561 -51.307 -80.500 1.00 57.69 321 THR A O 1
ATOM 2583 N N . SER A 1 322 ? 48.517 -50.903 -79.705 1.00 54.81 322 SER A N 1
ATOM 2584 C CA . SER A 1 322 ? 48.018 -52.262 -79.990 1.00 54.81 322 SER A CA 1
ATOM 2585 C C . SER A 1 322 ? 47.773 -52.525 -81.482 1.00 54.81 322 SER A C 1
ATOM 2587 O O . SER A 1 322 ? 47.617 -53.672 -81.885 1.00 54.81 322 SER A O 1
ATOM 2589 N N . GLY A 1 323 ? 47.738 -51.477 -82.312 1.00 48.47 323 GLY A N 1
ATOM 2590 C CA . GLY A 1 323 ? 47.635 -51.587 -83.769 1.00 48.47 323 GLY A CA 1
ATOM 2591 C C . GLY A 1 323 ? 48.954 -51.910 -84.482 1.00 48.47 323 GLY A C 1
ATOM 2592 O O . GLY A 1 323 ? 48.925 -52.158 -85.685 1.00 48.47 323 GLY A O 1
ATOM 2593 N N . SER A 1 324 ? 50.103 -51.915 -83.788 1.00 46.56 324 SER A N 1
ATOM 2594 C CA . SER A 1 324 ? 51.405 -52.208 -84.411 1.00 46.56 324 SER A CA 1
ATOM 2595 C C . SER A 1 324 ? 51.869 -53.664 -84.287 1.00 46.56 324 SER A C 1
ATOM 2597 O O . SER A 1 324 ? 52.865 -54.007 -84.916 1.00 46.56 324 SER A O 1
ATOM 2599 N N . ASP A 1 325 ? 51.179 -54.512 -83.516 1.00 44.91 325 ASP A N 1
ATOM 2600 C CA . ASP A 1 325 ? 51.609 -55.901 -83.241 1.00 44.91 325 ASP A CA 1
ATOM 2601 C C . ASP A 1 325 ? 50.836 -56.970 -84.050 1.00 44.91 325 ASP A C 1
ATOM 2603 O O . ASP A 1 325 ? 51.145 -58.154 -83.972 1.00 44.91 325 ASP A O 1
ATOM 2607 N N . ASP A 1 326 ? 49.866 -56.569 -84.887 1.00 45.66 326 ASP A N 1
ATOM 2608 C CA . ASP A 1 326 ? 49.047 -57.481 -85.721 1.00 45.66 326 ASP A CA 1
ATOM 2609 C C . ASP A 1 326 ? 49.437 -57.468 -87.220 1.00 45.66 326 ASP A C 1
ATOM 2611 O O . ASP A 1 326 ? 48.675 -57.869 -88.098 1.00 45.66 326 ASP A O 1
ATOM 2615 N N . SER A 1 327 ? 50.645 -56.994 -87.559 1.00 45.56 327 SER A N 1
ATOM 2616 C CA . SER A 1 327 ? 51.125 -56.911 -88.952 1.00 45.56 327 SER A CA 1
ATOM 2617 C C . SER A 1 327 ? 52.448 -57.650 -89.201 1.00 45.56 327 SER A C 1
ATOM 2619 O O . SER A 1 327 ? 53.322 -57.148 -89.907 1.00 45.56 327 SER A O 1
ATOM 2621 N N . THR A 1 328 ? 52.602 -58.875 -88.693 1.00 46.81 328 THR A N 1
ATOM 2622 C CA . THR A 1 328 ? 53.681 -59.802 -89.107 1.00 46.81 328 THR A CA 1
ATOM 2623 C C . THR A 1 328 ? 53.208 -61.258 -89.203 1.00 46.81 328 THR A C 1
ATOM 2625 O O . THR A 1 328 ? 53.825 -62.174 -88.674 1.00 46.81 328 THR A O 1
ATOM 2628 N N . ALA A 1 329 ? 52.147 -61.519 -89.972 1.00 44.84 329 ALA A N 1
ATOM 2629 C CA . ALA A 1 329 ? 51.874 -62.867 -90.482 1.00 44.84 329 ALA A CA 1
ATOM 2630 C C . ALA A 1 329 ? 51.189 -62.825 -91.859 1.00 44.84 329 ALA A C 1
ATOM 2632 O O . ALA A 1 329 ? 49.977 -62.988 -91.983 1.00 44.84 329 ALA A O 1
ATOM 2633 N N . ARG A 1 330 ? 51.970 -62.619 -92.932 1.00 39.59 330 ARG A N 1
ATOM 2634 C CA . ARG A 1 330 ? 51.490 -62.835 -94.309 1.00 39.59 330 ARG A CA 1
ATOM 2635 C C . ARG A 1 330 ? 52.566 -63.428 -95.228 1.00 39.59 330 ARG A C 1
ATOM 2637 O O . ARG A 1 330 ? 53.459 -62.728 -95.692 1.00 39.59 330 ARG A O 1
ATOM 2644 N N . LYS A 1 331 ? 52.425 -64.725 -95.517 1.00 41.56 331 LYS A N 1
ATOM 2645 C CA . LYS A 1 331 ? 52.782 -65.465 -96.755 1.00 41.56 331 LYS A CA 1
ATOM 2646 C C . LYS A 1 331 ? 52.013 -66.808 -96.720 1.00 41.56 331 LYS A C 1
ATOM 2648 O O . LYS A 1 331 ? 51.696 -67.216 -95.603 1.00 41.56 331 LYS A O 1
ATOM 2653 N N . PRO A 1 332 ? 51.720 -67.512 -97.844 1.00 44.50 332 PRO A N 1
ATOM 2654 C CA . PRO A 1 332 ? 52.474 -67.549 -99.112 1.00 44.50 332 PRO A CA 1
ATOM 2655 C C . PRO A 1 332 ? 51.637 -67.621 -100.427 1.00 44.50 332 PRO A C 1
ATOM 2657 O O . PRO A 1 332 ? 50.414 -67.710 -100.400 1.00 44.50 332 PRO A O 1
ATOM 2660 N N . GLY A 1 333 ? 52.341 -67.666 -101.574 1.00 36.97 333 GLY A N 1
ATOM 2661 C CA . GLY A 1 333 ? 51.850 -68.059 -102.914 1.00 36.97 333 GLY A CA 1
ATOM 2662 C C . GLY A 1 333 ? 51.600 -66.862 -103.844 1.00 36.97 333 GLY A C 1
ATOM 2663 O O . GLY A 1 333 ? 50.833 -65.982 -103.482 1.00 36.97 333 GLY A O 1
ATOM 2664 N N . ARG A 1 334 ? 52.200 -66.730 -105.030 1.00 33.50 334 ARG A N 1
ATOM 2665 C CA . ARG A 1 334 ? 52.826 -67.687 -105.949 1.00 33.50 334 ARG A CA 1
ATOM 2666 C C . ARG A 1 334 ? 53.871 -66.963 -106.798 1.00 33.50 334 ARG A C 1
ATOM 2668 O O . ARG A 1 334 ? 53.695 -65.738 -106.977 1.00 33.50 334 ARG A O 1
#

Secondary structure (DSSP, 8-state):
-HHHHHHHHHHHHHHHHHHHHHHHTTS------THHHHHHHHHHHHHTTSS-HHHHHHHHHHHHHHHHHHHHHHHHHHHHH-TTSS--HHHHHHHHHHHHHHHHHHHHHHHHSPPHHHHHHHHTT--S--TT---HHHHHHHHHHTSTT---HHHHHHHHHHHHHHHHHHHHHHHHHHHHHHHHHHHHHHHHHHHHH-TTS---SHHHHHHHHHHHHHHHHHHHHTSHHHHHHHHHHHHHHHHHHHHHHHHHHHHHHHTT---HHHHHHHHHHHHHHHHHHHHHHHHHHHHHHHHHHHHHHHHHHHHHHHHHHHHHHHHHHTTSSS--------

pLDDT: mean 71.66, std 15.74, range [33.5, 94.19]

Solvent-accessible surface area (backbone atoms only — not comparable to full-atom values): 18682 Å² total; per-residue (Å²): 116,71,69,58,55,53,51,52,51,52,51,48,53,51,53,49,55,50,53,54,51,40,44,74,68,68,54,76,70,67,78,81,55,73,57,56,66,48,53,50,49,51,44,48,59,58,60,43,71,79,41,61,70,71,59,36,50,50,54,51,50,53,50,52,51,52,55,52,45,54,63,35,43,52,49,35,48,48,21,66,77,37,73,87,49,95,52,50,50,67,60,32,47,52,49,40,39,52,53,53,46,56,54,51,49,53,60,50,49,60,73,72,46,75,58,68,77,60,51,48,70,31,58,74,72,70,74,91,81,74,98,82,69,98,43,75,63,59,62,22,51,47,57,70,64,68,48,86,75,65,92,41,75,65,60,50,53,51,53,52,54,51,50,49,51,37,51,51,51,24,50,54,24,43,51,53,31,54,53,54,55,50,49,30,49,53,48,14,42,54,47,39,54,55,56,72,67,40,83,90,60,88,72,90,44,66,66,50,51,48,51,48,44,49,55,28,36,52,52,27,39,58,66,44,63,75,31,70,66,44,47,51,29,52,51,43,26,54,51,28,47,50,52,40,53,49,52,54,50,53,54,49,40,54,50,33,50,66,71,73,41,84,29,75,66,54,47,51,53,49,51,51,49,50,53,52,49,54,51,51,52,56,50,52,52,48,54,51,51,53,51,48,51,52,49,52,53,52,50,51,51,52,50,53,56,49,52,52,51,51,53,52,51,52,51,53,52,50,57,59,60,65,64,69,77,80,80,84,85,88,84,86,89,132

Sequence (334 aa):
MSDDLHKQMEAWLKQQQAYWSQLASGEGAGEAPASWQRLFREYQQSAFSEMPEQQARLASLLAANANLFNRFGEQVLEALQNPATNLRLDDAVEQLVSYLQQHSSAAMLQQWQLPEHLSSLFKTHSFSDDLLFENPFVSGFKSLLDTPAFGSNQQFQQQSRDAMKLLLDYQEALHKYVSQYGSINQLAGKRLLEMLRDTEREIDSLGDLHGLWVDCYEHAYAETAFTAQYQAAHGRVSNALMKLRKFIQDLRDVQFEALGLATRQGLNTALERQHKLRKQVRQLQRELAETRARLEASAQAAEVDALRREIASLRQAFSATSGSDDSTARKPGR

Mean predicted aligned error: 17.67 Å

Foldseek 3Di:
DVVVLVVLVVVVVVVVVVQVVCLVVVVDRDPPDPCVVVSVVVSLVPVLVPDDPVVNVVVVLVVVLVVLLVVLLVLLLCCLVCVVDPRHNLNSLVVSLVVVLVSVLVVVVVVLDDPVVLLVLLVVDPDDDDDPDPDSQLSSVVVLLPPPLDPDPVVSVVLNVVLVVLVVLLVVLSVQLSVLVSQLSVQLSVQLSVVSPPPPDDDSDSVSSVVSSVVSSVVSCVVRVPDPSNVVSVVSNVVSSVVNNVSSLVSVQSVCVSVVHQDPVNVVVVVVVVVVVVVVVVVVVVVVVVVVVVVVVVVVVVVVVVVVVVVVVVVVVVVVVVVVPPPPDDDDDD

Nearest PDB structures (foldseek):
  3ja6-assembly1_I  TM=1.775E-01  e=3.452E-01  Escherichia coli
  7sqc-assembly1_1J  TM=2.051E-01  e=1.102E+00  Chlamydomonas reinhardtii
  7sqc-assembly1_1K  TM=1.317E-01  e=3.624E-01  Chlamydomonas reinhardtii
  8otz-assembly1_DQ  TM=2.006E-01  e=8.816E+00  Bos taurus